Protein AF-A0A3P7MV83-F1 (afdb_monomer_lite)

Se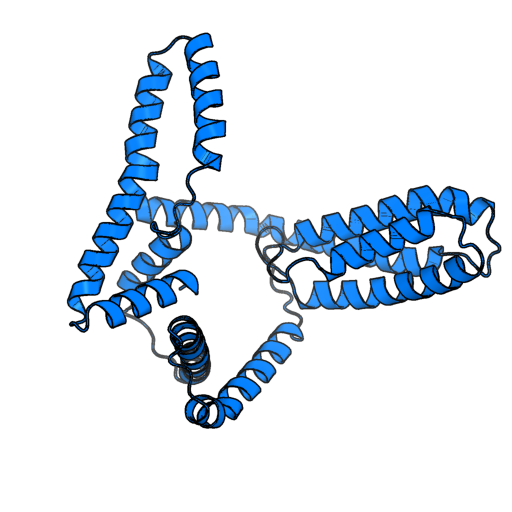quence (283 aa):
MPLRLKAAVVRHRVSLGVDPISDLEWTRRQWQKWYEKNIAKAAEKDFVYKNKTEEEKDELEIEEFFSEVYQQDREILLEDDLISLIKASFTAASTRKGDSMDTNYRIALVWIQHVLCGLRYFEQDLHAATVDSNLTLLKELISHIDADSDAVVDVYRAASLQQCRRAADILDKLAERTRVIRERWPEHVSLKLILEAINEFKTAGLSTSHMKMAALVENIIGIVYKQSEEWEKMADKANSLRNELNEVRELLVDWKKMEVRSWAELLNRTENDAQASALLVAF

Radius of gyration: 25.34 Å; chains: 1; bounding box: 60×57×69 Å

Secondary structure (DSSP, 8-state):
--HHHHHHHHHHHHHH---TTHHHHHHHHHHHHHHIIIIIHHHHHHHHHHTS-HHHHHHHHHHHHHHHTT----SSPPHHHHHHHHHHHHHTTS---SSHHHHHHHHHHHHHHHHHHHTT---HHHHHHHHHHHHHHHHHHHHHHHS---S---TTT---HHHHHHHHHHHHHHHHHHHHHHHH-TT-HHHHHHHHHHHHHHHS-TTS-HHHHHHHHHHHHHHHHHHHHHHHHHS-GGG--HHHHHHHHHHHHHHHHHHHHHHHHHHHHHHHHHHHHHHHHH-

pLDDT: mean 76.83, std 11.29, range [45.56, 93.88]

Foldseek 3Di:
DDLLLVLVLVVVCVVPVDDPVVSVVVLVVLLVVVCCVPPVVVVVVVVVCVVDDPVVNVVVVVVVVVVVVPPPPPPHDDLVSSLVVVVCVVPVPDDDDPPVVLLVVLVVLVSVQVSCVVVVNDDPVSCVVNVVSVVVNVVVVVVVLVPPPPDQDPQQQAFNNVLLVVLLVLLVVLLVLLVVVCVVPVPPCLSVVLNVLSVVLVPDDSRHGNVVSLVSLVVSLVSCVVVLVVCVVVDDPVSHSVVSSVSSVVSSVVSVVSVVSNVVCVVVVVVVVVVSVVVSVVD

Structure (mmCIF, N/CA/C/O backbone):
data_AF-A0A3P7MV83-F1
#
_entry.id   AF-A0A3P7MV83-F1
#
loop_
_atom_site.group_PDB
_atom_site.id
_atom_site.type_symbol
_atom_site.label_atom_id
_atom_site.label_alt_id
_atom_site.label_comp_id
_atom_site.label_asym_id
_atom_site.label_entity_id
_atom_site.label_seq_id
_atom_site.pdbx_PDB_ins_code
_atom_site.Cartn_x
_atom_site.Cartn_y
_atom_site.Cartn_z
_atom_site.occupancy
_atom_site.B_iso_or_equiv
_atom_site.auth_seq_id
_atom_site.auth_comp_id
_atom_site.auth_asym_id
_atom_site.auth_atom_id
_atom_site.pdbx_PDB_model_num
ATOM 1 N N . MET A 1 1 ? 9.455 -7.006 -16.126 1.00 51.72 1 MET A N 1
ATOM 2 C CA . MET A 1 1 ? 9.366 -5.872 -17.072 1.00 51.72 1 MET A CA 1
ATOM 3 C C . MET A 1 1 ? 8.083 -5.093 -16.783 1.00 51.72 1 MET A C 1
ATOM 5 O O . MET A 1 1 ? 7.019 -5.705 -16.904 1.00 51.72 1 MET A O 1
ATOM 9 N N . PRO A 1 2 ? 8.165 -3.827 -16.338 1.00 63.75 2 PRO A N 1
ATOM 10 C CA . PRO A 1 2 ? 7.021 -3.076 -15.830 1.00 63.75 2 PRO A CA 1
ATOM 11 C C . PRO A 1 2 ? 5.992 -2.732 -16.918 1.00 63.75 2 PRO A C 1
ATOM 13 O O . PRO A 1 2 ? 6.281 -2.725 -18.118 1.00 63.75 2 PRO A O 1
ATOM 16 N N . LEU A 1 3 ? 4.757 -2.479 -16.480 1.00 59.19 3 LEU A N 1
ATOM 17 C CA . LEU A 1 3 ? 3.579 -2.280 -17.336 1.00 59.19 3 LEU A CA 1
ATOM 18 C C . LEU A 1 3 ? 3.717 -1.081 -18.282 1.00 59.19 3 LEU A C 1
ATOM 20 O O . LEU A 1 3 ? 3.369 -1.168 -19.461 1.00 59.19 3 LEU A O 1
ATOM 24 N N . ARG A 1 4 ? 4.258 0.030 -17.770 1.00 64.94 4 ARG A N 1
ATOM 25 C CA . ARG A 1 4 ? 4.429 1.282 -18.522 1.00 64.94 4 ARG A CA 1
ATOM 26 C C . ARG A 1 4 ? 5.409 1.099 -19.674 1.00 64.94 4 ARG A C 1
ATOM 28 O O . ARG A 1 4 ? 5.110 1.512 -20.791 1.00 64.94 4 ARG A O 1
ATOM 35 N N . LEU A 1 5 ? 6.509 0.395 -19.420 1.00 65.62 5 LEU A N 1
ATOM 36 C CA . LEU A 1 5 ? 7.526 0.106 -20.417 1.00 65.62 5 LEU A CA 1
ATOM 37 C C . LEU A 1 5 ? 7.006 -0.728 -21.589 1.00 65.62 5 LEU A C 1
ATOM 39 O O . LEU A 1 5 ? 7.178 -0.347 -22.743 1.00 65.62 5 LEU A O 1
ATOM 43 N N . LYS A 1 6 ? 6.330 -1.851 -21.321 1.00 67.44 6 LYS A N 1
ATOM 44 C CA . LYS A 1 6 ? 5.768 -2.682 -22.400 1.00 67.44 6 LYS A CA 1
ATOM 45 C C . LYS A 1 6 ? 4.691 -1.929 -23.186 1.00 67.44 6 LYS A C 1
ATOM 47 O O . LYS A 1 6 ? 4.649 -2.051 -24.405 1.00 67.44 6 LYS A O 1
ATOM 52 N N . ALA A 1 7 ? 3.867 -1.108 -22.528 1.00 66.69 7 ALA A N 1
ATOM 53 C CA . ALA A 1 7 ? 2.903 -0.254 -23.222 1.00 66.69 7 ALA A CA 1
ATOM 54 C C . ALA A 1 7 ? 3.591 0.801 -24.109 1.00 66.69 7 ALA A C 1
ATOM 56 O O . ALA A 1 7 ? 3.133 1.041 -25.224 1.00 66.69 7 ALA A O 1
ATOM 57 N N . ALA A 1 8 ? 4.692 1.404 -23.650 1.00 71.25 8 ALA A N 1
ATOM 58 C CA . ALA A 1 8 ? 5.478 2.355 -24.435 1.00 71.25 8 ALA A CA 1
ATOM 59 C C . ALA A 1 8 ? 6.090 1.698 -25.683 1.00 71.25 8 ALA A C 1
ATOM 61 O O . ALA A 1 8 ? 5.924 2.223 -26.782 1.00 71.25 8 ALA A O 1
ATOM 62 N N . VAL A 1 9 ? 6.697 0.514 -25.535 1.00 71.06 9 VAL A N 1
ATOM 63 C CA . VAL A 1 9 ? 7.269 -0.262 -26.651 1.00 71.06 9 VAL A CA 1
ATOM 64 C C . VAL A 1 9 ? 6.189 -0.662 -27.660 1.00 71.06 9 VAL A C 1
ATOM 66 O O . VAL A 1 9 ? 6.359 -0.468 -28.859 1.00 71.06 9 VAL A O 1
ATOM 69 N N . VAL A 1 10 ? 5.042 -1.172 -27.197 1.00 69.44 10 VAL A N 1
ATOM 70 C CA . VAL A 1 10 ? 3.942 -1.572 -28.092 1.00 69.44 10 VAL A CA 1
ATOM 71 C C . VAL A 1 10 ? 3.366 -0.368 -28.836 1.00 69.44 10 VAL A C 1
ATOM 73 O O . VAL A 1 10 ? 3.192 -0.442 -30.049 1.00 69.44 10 VAL A O 1
ATOM 76 N N . ARG A 1 11 ? 3.117 0.763 -28.159 1.00 71.00 11 ARG A N 1
ATOM 77 C CA . ARG A 1 11 ? 2.646 1.994 -28.823 1.00 71.00 11 ARG A CA 1
ATOM 78 C C . ARG A 1 11 ? 3.647 2.494 -29.858 1.00 71.00 11 ARG A C 1
ATOM 80 O O . ARG A 1 11 ? 3.237 2.892 -30.943 1.00 71.00 11 ARG A O 1
ATOM 87 N N . HIS A 1 12 ? 4.938 2.439 -29.540 1.00 71.06 12 HIS A N 1
ATOM 88 C CA . HIS A 1 12 ? 5.997 2.821 -30.464 1.00 71.06 12 HIS A CA 1
ATOM 89 C C . HIS A 1 12 ? 5.998 1.936 -31.720 1.00 71.06 12 HIS A C 1
ATOM 91 O O . HIS A 1 12 ? 5.924 2.456 -32.834 1.00 71.06 12 HIS A O 1
ATOM 97 N N . ARG A 1 13 ? 5.963 0.609 -31.552 1.00 69.81 13 ARG A N 1
ATOM 98 C CA . ARG A 1 13 ? 5.893 -0.350 -32.668 1.00 69.81 13 ARG A CA 1
ATOM 99 C C . ARG A 1 13 ? 4.648 -0.161 -33.532 1.00 69.81 13 ARG A C 1
ATOM 101 O O . ARG A 1 13 ? 4.751 -0.135 -34.754 1.00 69.81 13 ARG A O 1
ATOM 108 N N . VAL A 1 14 ? 3.483 0.028 -32.909 1.00 67.69 14 VAL A N 1
ATOM 109 C CA . VAL A 1 14 ? 2.220 0.294 -33.619 1.00 67.69 14 VAL A CA 1
ATOM 110 C C . VAL A 1 14 ? 2.283 1.617 -34.393 1.00 67.69 14 VAL A C 1
ATOM 112 O O . VAL A 1 14 ? 1.757 1.691 -35.497 1.00 67.69 14 VAL A O 1
ATOM 115 N N . SER A 1 15 ? 2.953 2.644 -33.857 1.00 69.06 15 SER A N 1
ATOM 116 C CA . SER A 1 15 ? 3.087 3.947 -34.527 1.00 69.06 15 SER A CA 1
ATOM 117 C C . SER A 1 15 ? 4.025 3.944 -35.738 1.00 69.06 15 SER A C 1
ATOM 119 O O . SER A 1 15 ? 3.859 4.778 -36.624 1.00 69.06 15 SER A O 1
ATOM 121 N N . LEU A 1 16 ? 4.999 3.029 -35.782 1.00 67.75 16 LEU A N 1
ATOM 122 C CA . LEU A 1 16 ? 6.015 2.984 -36.836 1.00 67.75 16 LEU A CA 1
ATOM 123 C C . LEU A 1 16 ? 5.771 1.901 -37.888 1.00 67.75 16 LEU A C 1
ATOM 125 O O . LEU A 1 16 ? 6.273 2.046 -38.995 1.00 67.75 16 LEU A O 1
ATOM 129 N N . GLY A 1 17 ? 5.024 0.837 -37.576 1.00 60.62 17 GLY A N 1
ATOM 130 C CA . GLY A 1 17 ? 4.702 -0.225 -38.537 1.00 60.62 17 GLY A CA 1
ATOM 131 C C . GLY A 1 17 ? 5.919 -0.969 -39.116 1.00 60.62 17 GLY A C 1
ATOM 132 O O . GLY A 1 17 ? 5.834 -1.446 -40.244 1.00 60.62 17 GLY A O 1
ATOM 133 N N . VAL A 1 18 ? 7.050 -1.041 -38.394 1.00 61.53 18 VAL A N 1
ATOM 134 C CA . VAL A 1 18 ? 8.351 -1.546 -38.897 1.00 61.53 18 VAL A CA 1
ATOM 135 C C . VAL A 1 18 ? 9.043 -2.517 -37.910 1.00 61.53 18 VAL A C 1
ATOM 137 O O . VAL A 1 18 ? 8.697 -2.579 -36.731 1.00 61.53 18 VAL A O 1
ATOM 140 N N . ASP A 1 19 ? 9.984 -3.295 -38.470 1.00 56.12 19 ASP A N 1
ATOM 141 C CA . ASP A 1 19 ? 10.818 -4.405 -37.972 1.00 56.12 19 ASP A CA 1
ATOM 142 C C . ASP A 1 19 ? 11.446 -4.309 -36.557 1.00 56.12 19 ASP A C 1
ATOM 144 O O . ASP A 1 19 ? 11.761 -3.224 -36.079 1.00 56.12 19 ASP A O 1
ATOM 148 N N . PRO A 1 20 ? 11.806 -5.456 -35.929 1.00 55.41 20 PRO A N 1
ATOM 149 C CA . PRO A 1 20 ? 12.371 -5.548 -34.568 1.00 55.41 20 PRO A CA 1
ATOM 150 C C . PRO A 1 20 ? 13.659 -4.746 -34.290 1.00 55.41 20 PRO A C 1
ATOM 152 O O . PRO A 1 20 ? 14.026 -4.551 -33.132 1.00 55.41 20 PRO A O 1
ATOM 155 N N . ILE A 1 21 ? 14.385 -4.313 -35.327 1.00 51.03 21 ILE A N 1
ATOM 156 C CA . ILE A 1 21 ? 15.660 -3.584 -35.202 1.00 51.03 21 ILE A CA 1
ATOM 157 C C . ILE A 1 21 ? 15.427 -2.134 -34.731 1.00 51.03 21 ILE A C 1
ATOM 159 O O . ILE A 1 21 ? 16.281 -1.572 -34.042 1.00 51.03 21 ILE A O 1
ATOM 163 N N . SER A 1 22 ? 14.250 -1.546 -34.997 1.00 55.66 22 SER A N 1
ATOM 164 C CA . SER A 1 22 ? 13.911 -0.180 -34.563 1.00 55.66 22 SER A CA 1
ATOM 165 C C . SER A 1 22 ? 13.823 -0.021 -33.040 1.00 55.66 22 SER A C 1
ATOM 167 O O . SER A 1 22 ? 13.988 1.082 -32.518 1.00 55.66 22 SER A O 1
ATOM 169 N N . ASP A 1 23 ? 13.610 -1.114 -32.302 1.00 63.56 23 ASP A N 1
ATOM 170 C CA . ASP A 1 23 ? 13.439 -1.066 -30.848 1.00 63.56 23 ASP A CA 1
ATOM 171 C C . ASP A 1 23 ? 14.749 -0.812 -30.092 1.00 63.56 23 ASP A C 1
ATOM 173 O O . ASP A 1 23 ? 14.732 -0.211 -29.016 1.00 63.56 23 ASP A O 1
ATOM 177 N N . LEU A 1 24 ? 15.890 -1.242 -30.644 1.00 66.44 24 LEU A N 1
ATOM 178 C CA . LEU A 1 24 ? 17.205 -1.025 -30.031 1.00 66.44 24 LEU A CA 1
ATOM 179 C C . LEU A 1 24 ? 17.645 0.433 -30.163 1.00 66.44 24 LEU A C 1
ATOM 181 O O . LEU A 1 24 ? 18.131 1.016 -29.195 1.00 66.44 24 LEU A O 1
ATOM 185 N N . GLU A 1 25 ? 17.427 1.049 -31.327 1.00 70.62 25 GLU A N 1
ATOM 186 C CA . GLU A 1 25 ? 17.706 2.474 -31.520 1.00 70.62 25 GLU A CA 1
ATOM 187 C C . GLU A 1 25 ? 16.797 3.350 -30.659 1.00 70.62 25 GLU A C 1
ATOM 189 O O . GLU A 1 25 ? 17.263 4.316 -30.051 1.00 70.62 25 GLU A O 1
ATOM 194 N N . TRP A 1 26 ? 15.511 3.005 -30.556 1.00 77.75 26 TRP A N 1
ATOM 195 C CA . TRP A 1 26 ? 14.593 3.706 -29.665 1.00 77.75 26 TRP A CA 1
ATOM 196 C C . TRP A 1 26 ? 15.015 3.572 -28.201 1.00 77.75 26 TRP A C 1
ATOM 198 O O . TRP A 1 26 ? 15.110 4.580 -27.502 1.00 77.75 26 TRP A O 1
ATOM 208 N N . THR A 1 27 ? 15.349 2.357 -27.756 1.00 73.69 27 THR A N 1
ATOM 209 C CA . THR A 1 27 ? 15.850 2.102 -26.398 1.00 73.69 27 THR A CA 1
ATOM 210 C C . THR A 1 27 ? 17.115 2.911 -26.117 1.00 73.69 27 THR A C 1
ATOM 212 O O . THR A 1 27 ? 17.204 3.563 -25.079 1.00 73.69 27 THR A O 1
ATOM 215 N N . ARG A 1 28 ? 18.061 2.949 -27.066 1.00 75.88 28 ARG A N 1
ATOM 216 C CA . ARG A 1 28 ? 19.280 3.761 -26.967 1.00 75.88 28 ARG A CA 1
ATOM 217 C C . ARG A 1 28 ? 18.961 5.248 -26.821 1.00 75.88 28 ARG A C 1
ATOM 219 O O . ARG A 1 28 ? 19.554 5.908 -25.978 1.00 75.88 28 ARG A O 1
ATOM 226 N N . ARG A 1 29 ? 18.014 5.780 -27.602 1.00 80.19 29 ARG A N 1
ATOM 227 C CA . ARG A 1 29 ? 17.586 7.188 -27.496 1.00 80.19 29 ARG A CA 1
ATOM 228 C C . ARG A 1 29 ? 16.917 7.488 -26.154 1.00 80.19 29 ARG A C 1
ATOM 230 O O . ARG A 1 29 ? 17.147 8.556 -25.598 1.00 80.19 29 ARG A O 1
ATOM 237 N N . GLN A 1 30 ? 16.100 6.571 -25.634 1.00 80.81 30 GLN A N 1
ATOM 238 C CA . GLN A 1 30 ? 15.472 6.716 -24.316 1.00 80.81 30 GLN A CA 1
ATOM 239 C C . GLN A 1 30 ? 16.510 6.712 -23.191 1.00 80.81 30 GLN A C 1
ATOM 241 O O . GLN A 1 30 ? 16.465 7.577 -22.320 1.00 80.81 30 GLN A O 1
ATOM 246 N N . TRP A 1 31 ? 17.479 5.796 -23.251 1.00 81.62 31 TRP A N 1
ATOM 247 C CA . TRP A 1 31 ? 18.601 5.770 -22.318 1.00 81.62 31 TRP A CA 1
ATOM 248 C C . TRP A 1 31 ? 19.452 7.041 -22.419 1.00 81.62 31 TRP A C 1
ATOM 250 O O . TRP A 1 31 ? 19.746 7.645 -21.397 1.00 81.62 31 TRP A O 1
ATOM 260 N N . GLN A 1 32 ? 19.768 7.516 -23.629 1.00 82.12 32 GLN A N 1
ATOM 261 C CA . GLN A 1 32 ? 20.562 8.734 -23.819 1.00 82.12 32 GLN A CA 1
ATOM 262 C C . GLN A 1 32 ? 19.876 9.961 -23.199 1.00 82.12 32 GLN A C 1
ATOM 264 O O . GLN A 1 32 ? 20.509 10.704 -22.452 1.00 82.12 32 GLN A O 1
ATOM 269 N N . LYS A 1 33 ? 18.566 10.136 -23.431 1.00 83.62 33 LYS A N 1
ATOM 270 C CA . LYS A 1 33 ? 17.776 11.201 -22.788 1.00 83.62 33 LYS A CA 1
ATOM 271 C C . LYS A 1 33 ? 17.817 11.102 -21.259 1.00 83.62 33 LYS A C 1
ATOM 273 O O . LYS A 1 33 ? 17.919 12.121 -20.578 1.00 83.62 33 LYS A O 1
ATOM 278 N N . TRP A 1 34 ? 17.727 9.886 -20.717 1.00 84.75 34 TRP A N 1
ATOM 279 C CA . TRP A 1 34 ? 17.824 9.651 -19.276 1.00 84.75 34 TRP A CA 1
ATOM 280 C C . TRP A 1 34 ? 19.230 9.958 -18.734 1.00 84.75 34 TRP A C 1
ATOM 282 O O . TRP A 1 34 ? 19.338 10.637 -17.716 1.00 84.75 34 TRP A O 1
ATOM 292 N N . TYR A 1 35 ? 20.296 9.532 -19.418 1.00 81.50 35 TYR A N 1
ATOM 293 C CA . TYR A 1 35 ? 21.689 9.761 -19.021 1.00 81.50 35 TYR A CA 1
ATOM 294 C C . TYR A 1 35 ? 22.029 11.255 -19.009 1.00 81.50 35 TYR A C 1
ATOM 296 O O . TYR A 1 35 ? 22.583 11.772 -18.038 1.00 81.50 35 TYR A O 1
ATOM 304 N N . GLU A 1 36 ? 21.645 11.981 -20.061 1.00 81.81 36 GLU A N 1
ATOM 305 C CA . GLU A 1 36 ? 21.836 13.430 -20.138 1.00 81.81 36 GLU A CA 1
ATOM 306 C C . GLU A 1 36 ? 21.121 14.143 -18.981 1.00 81.81 36 GLU A C 1
ATOM 308 O O . GLU A 1 36 ? 21.691 15.032 -18.349 1.00 81.81 36 GLU A O 1
ATOM 313 N N . LYS A 1 37 ? 19.892 13.719 -18.654 1.00 79.19 37 LYS A N 1
ATOM 314 C CA . LYS A 1 37 ? 19.105 14.305 -17.564 1.00 79.19 37 LYS A CA 1
ATOM 315 C C . LYS A 1 37 ? 19.676 14.007 -16.175 1.00 79.19 37 LYS A C 1
ATOM 317 O O . LYS A 1 37 ? 19.734 14.922 -15.362 1.00 79.19 37 LYS A O 1
ATOM 322 N N . ASN A 1 38 ? 20.048 12.760 -15.897 1.00 75.44 38 ASN A N 1
ATOM 323 C CA . ASN A 1 38 ? 20.368 12.317 -14.536 1.00 75.44 38 ASN A CA 1
ATOM 324 C C . ASN A 1 38 ? 21.863 12.350 -14.213 1.00 75.44 38 ASN A C 1
ATOM 326 O O . ASN A 1 38 ? 22.219 12.494 -13.052 1.00 75.44 38 ASN A O 1
ATOM 330 N N . ILE A 1 39 ? 22.740 12.224 -15.213 1.00 76.81 39 ILE A N 1
ATOM 331 C CA . ILE A 1 39 ? 24.190 12.101 -14.998 1.00 76.81 39 ILE A CA 1
ATOM 332 C C . ILE A 1 39 ? 24.919 13.319 -15.558 1.00 76.81 39 ILE A C 1
ATOM 334 O O . ILE A 1 39 ? 25.663 13.966 -14.826 1.00 76.81 39 ILE A O 1
ATOM 338 N N . ALA A 1 40 ? 24.684 13.687 -16.823 1.00 72.25 40 ALA A N 1
ATOM 339 C CA . ALA A 1 40 ? 25.400 14.814 -17.430 1.00 72.25 40 ALA A CA 1
ATOM 340 C C . ALA A 1 40 ? 25.031 16.149 -16.764 1.00 72.25 40 ALA A C 1
ATOM 342 O O . ALA A 1 40 ? 25.918 16.892 -16.347 1.00 72.25 40 ALA A O 1
ATOM 343 N N . LYS A 1 41 ? 23.730 16.412 -16.575 1.00 70.19 41 LYS A N 1
ATOM 344 C CA . LYS A 1 41 ? 23.269 17.601 -15.843 1.00 70.19 41 LYS A CA 1
ATOM 345 C C . LYS A 1 41 ? 23.667 17.574 -14.367 1.00 70.19 41 LYS A C 1
ATOM 347 O O . LYS A 1 41 ? 23.948 18.632 -13.826 1.00 70.19 41 LYS A O 1
ATOM 352 N N . ALA A 1 42 ? 23.721 16.410 -13.716 1.00 67.62 42 ALA A N 1
ATOM 353 C CA . ALA A 1 42 ? 24.175 16.315 -12.324 1.00 67.62 42 ALA A CA 1
ATOM 354 C C . ALA A 1 42 ? 25.673 16.631 -12.186 1.00 67.62 42 ALA A C 1
ATOM 356 O O . ALA A 1 42 ? 26.058 17.384 -11.302 1.00 67.62 42 ALA A O 1
ATOM 357 N N . ALA A 1 43 ? 26.516 16.147 -13.102 1.00 71.69 43 ALA A N 1
ATOM 358 C CA . ALA A 1 43 ? 27.942 16.471 -13.116 1.00 71.69 43 ALA A CA 1
ATOM 359 C C . ALA A 1 43 ? 28.209 17.957 -13.425 1.00 71.69 43 ALA A C 1
ATOM 361 O O . ALA A 1 43 ? 29.106 18.564 -12.839 1.00 71.69 43 ALA A O 1
ATOM 362 N N . GLU A 1 44 ? 27.422 18.554 -14.326 1.00 68.00 44 GLU A N 1
ATOM 363 C CA . GLU A 1 44 ? 27.471 19.990 -14.618 1.00 68.00 44 GLU A CA 1
ATOM 364 C C . GLU A 1 44 ? 27.016 20.819 -13.406 1.00 68.00 44 GLU A C 1
ATOM 366 O O . GLU A 1 44 ? 27.695 21.776 -13.032 1.00 68.00 44 GLU A O 1
ATOM 371 N N . LYS A 1 45 ? 25.940 20.402 -12.725 1.00 65.88 45 LYS A N 1
ATOM 372 C CA . LYS A 1 45 ? 25.479 20.997 -11.461 1.00 65.88 45 LYS A CA 1
ATOM 373 C C . LYS A 1 45 ? 26.534 20.898 -10.365 1.00 65.88 45 LYS A C 1
ATOM 375 O O . LYS A 1 45 ? 26.873 21.921 -9.788 1.00 65.88 45 LYS A O 1
ATOM 380 N N . ASP A 1 46 ? 27.114 19.724 -10.128 1.00 66.50 46 ASP A N 1
ATOM 381 C CA . ASP A 1 46 ? 28.177 19.520 -9.135 1.00 66.50 46 ASP A CA 1
ATOM 382 C C . ASP A 1 46 ? 29.394 20.412 -9.408 1.00 66.50 46 ASP A C 1
ATOM 384 O O . ASP A 1 46 ? 30.029 20.923 -8.482 1.00 66.50 46 ASP A O 1
ATOM 388 N N . PHE A 1 47 ? 29.739 20.606 -10.683 1.00 69.62 47 PHE A N 1
ATOM 389 C CA . PHE A 1 47 ? 30.817 21.501 -11.089 1.00 69.62 47 PHE A CA 1
ATOM 390 C C . PHE A 1 47 ? 30.471 22.975 -10.836 1.00 69.62 47 PHE A C 1
ATOM 392 O O . PHE A 1 47 ? 31.304 23.720 -10.320 1.00 69.62 47 PHE A O 1
ATOM 399 N N . VAL A 1 48 ? 29.249 23.403 -11.161 1.00 68.00 48 VAL A N 1
ATOM 400 C CA . VAL A 1 48 ? 28.768 24.773 -10.920 1.00 68.00 48 VAL A CA 1
ATOM 401 C C . VAL A 1 48 ? 28.646 25.058 -9.419 1.00 68.00 48 VAL A C 1
ATOM 403 O O . VAL A 1 48 ? 29.121 26.092 -8.957 1.00 68.00 48 VAL A O 1
ATOM 406 N N . TYR A 1 49 ? 28.104 24.119 -8.644 1.00 69.00 49 TYR A N 1
ATOM 407 C CA . TYR A 1 49 ? 27.914 24.225 -7.197 1.00 69.00 49 TYR A CA 1
ATOM 408 C C . TYR A 1 49 ? 29.249 24.342 -6.450 1.00 69.00 49 TYR A C 1
ATOM 410 O O . TYR A 1 49 ? 29.387 25.141 -5.527 1.00 69.00 49 TYR A O 1
ATOM 418 N N . LYS A 1 50 ? 30.284 23.609 -6.885 1.00 72.00 50 LYS A N 1
ATOM 419 C CA . LYS A 1 50 ? 31.640 23.703 -6.311 1.00 72.00 50 LYS A CA 1
ATOM 420 C C . LYS A 1 50 ? 32.320 25.059 -6.527 1.00 72.00 50 LYS A C 1
ATOM 422 O O . LYS A 1 50 ? 33.240 25.377 -5.780 1.00 72.00 50 LYS A O 1
ATOM 427 N N . ASN A 1 51 ? 31.890 25.837 -7.521 1.00 73.62 51 ASN A N 1
ATOM 428 C CA . ASN A 1 51 ? 32.531 27.094 -7.919 1.00 73.62 51 ASN A CA 1
ATOM 429 C C . ASN A 1 51 ? 31.793 28.360 -7.436 1.00 73.62 51 ASN A C 1
ATOM 431 O O . ASN A 1 51 ? 32.276 29.460 -7.699 1.00 73.62 51 ASN A O 1
ATOM 435 N N . LYS A 1 52 ? 30.650 28.223 -6.750 1.00 78.81 52 LYS A N 1
ATOM 436 C CA . LYS A 1 52 ? 29.789 29.332 -6.298 1.00 78.81 52 LYS A CA 1
ATOM 437 C C . LYS A 1 52 ? 29.864 29.597 -4.788 1.00 78.81 52 LYS A C 1
ATOM 439 O O . LYS A 1 52 ? 30.314 28.742 -4.020 1.00 78.81 52 LYS A O 1
ATOM 444 N N . THR A 1 53 ? 29.432 30.786 -4.363 1.00 78.31 53 THR A N 1
ATOM 445 C CA . THR A 1 53 ? 29.309 31.180 -2.943 1.00 78.31 53 THR A CA 1
ATOM 446 C C . THR A 1 53 ? 28.050 30.583 -2.295 1.00 78.31 53 THR A C 1
ATOM 448 O O . THR A 1 53 ? 27.155 30.133 -3.000 1.00 78.31 53 THR A O 1
ATOM 451 N N . GLU A 1 54 ? 27.963 30.551 -0.958 1.00 71.44 54 GLU A N 1
ATOM 452 C CA . GLU A 1 54 ? 26.811 29.949 -0.246 1.00 71.44 54 GLU A CA 1
ATOM 453 C C . GLU A 1 54 ? 25.467 30.623 -0.560 1.00 71.44 54 GLU A C 1
ATOM 455 O O . GLU A 1 54 ? 24.481 29.936 -0.787 1.00 71.44 54 GLU A O 1
ATOM 460 N N . GLU A 1 55 ? 25.430 31.949 -0.697 1.00 72.50 55 GLU A N 1
ATOM 461 C CA . GLU A 1 55 ? 24.196 32.668 -1.058 1.00 72.50 55 GLU A CA 1
ATOM 462 C C . GLU A 1 55 ? 23.712 32.307 -2.477 1.00 72.50 55 GLU A C 1
ATOM 464 O O . GLU A 1 55 ? 22.520 32.137 -2.716 1.00 72.50 55 GLU A O 1
ATOM 469 N N . GLU A 1 56 ? 24.640 32.108 -3.418 1.00 74.12 56 GLU A N 1
ATOM 470 C CA . GLU A 1 56 ? 24.320 31.696 -4.791 1.00 74.12 56 GLU A CA 1
ATOM 471 C C . GLU A 1 56 ? 23.925 30.215 -4.894 1.00 74.12 56 GLU A C 1
ATOM 473 O O . GLU A 1 56 ? 23.323 29.809 -5.891 1.00 74.12 56 GLU A O 1
ATOM 478 N N . LYS A 1 57 ? 24.302 29.394 -3.908 1.00 74.50 57 LYS A N 1
ATOM 479 C CA . LYS A 1 57 ? 23.873 27.997 -3.801 1.00 74.50 57 LYS A CA 1
ATOM 480 C C . LYS A 1 57 ? 22.432 27.918 -3.310 1.00 74.50 57 LYS A C 1
ATOM 482 O O . LYS A 1 57 ? 21.633 27.250 -3.958 1.00 74.50 57 LYS A O 1
ATOM 487 N N . ASP A 1 58 ? 22.091 28.669 -2.263 1.00 72.62 58 ASP A N 1
ATOM 488 C CA . ASP A 1 58 ? 20.729 28.738 -1.720 1.00 72.62 58 ASP A CA 1
ATOM 489 C C . ASP A 1 58 ? 19.719 29.225 -2.779 1.00 72.62 58 ASP A C 1
ATOM 491 O O . ASP A 1 58 ? 18.626 28.674 -2.912 1.00 72.62 58 ASP A O 1
ATOM 495 N N . GLU A 1 59 ? 20.083 30.222 -3.595 1.00 77.12 59 GLU A N 1
ATOM 496 C CA . GLU A 1 59 ? 19.232 30.695 -4.698 1.00 77.12 59 GLU A CA 1
ATOM 497 C C . GLU A 1 59 ? 19.018 29.630 -5.787 1.00 77.12 59 GLU A C 1
ATOM 499 O O . GLU A 1 59 ? 17.899 29.463 -6.280 1.00 77.12 59 GLU A O 1
ATOM 504 N N . LEU A 1 60 ? 20.068 28.875 -6.135 1.00 69.44 60 LEU A N 1
ATOM 505 C CA . LEU A 1 60 ? 19.976 27.777 -7.101 1.00 69.44 60 LEU A CA 1
ATOM 506 C C . LEU A 1 60 ? 19.096 26.630 -6.589 1.00 69.44 60 LEU A C 1
ATOM 508 O O . LEU A 1 60 ? 18.310 26.082 -7.363 1.00 69.44 60 LEU A O 1
ATOM 512 N N . GLU A 1 61 ? 19.198 26.284 -5.304 1.00 70.31 61 GLU A N 1
ATOM 513 C CA . GLU A 1 61 ? 18.359 25.254 -4.680 1.00 70.31 61 GLU A CA 1
ATOM 514 C C . GLU A 1 61 ? 16.874 25.646 -4.701 1.00 70.31 61 GLU A C 1
ATOM 516 O O . GLU A 1 61 ? 16.004 24.820 -4.993 1.00 70.31 61 GLU A O 1
ATOM 521 N N . ILE A 1 62 ? 16.571 26.925 -4.454 1.00 72.38 62 ILE A N 1
ATOM 522 C CA . ILE A 1 62 ? 15.204 27.452 -4.501 1.00 72.38 62 ILE A CA 1
ATOM 523 C C . ILE A 1 62 ? 14.654 27.417 -5.937 1.00 72.38 62 ILE A C 1
ATOM 525 O O . ILE A 1 62 ? 13.535 26.945 -6.150 1.00 72.38 62 ILE A O 1
ATOM 529 N N . GLU A 1 63 ? 15.413 27.875 -6.938 1.00 71.00 63 GLU A N 1
ATOM 530 C CA . GLU A 1 63 ? 14.987 27.822 -8.348 1.00 71.00 63 GLU A CA 1
ATOM 531 C C . GLU A 1 63 ? 14.765 26.387 -8.851 1.00 71.00 63 GLU A C 1
ATOM 533 O O . GLU A 1 63 ? 13.828 26.125 -9.617 1.00 71.00 63 GLU A O 1
ATOM 538 N N . GLU A 1 64 ? 15.596 25.443 -8.409 1.00 65.94 64 GLU A N 1
ATOM 539 C CA . GLU A 1 64 ? 15.472 24.027 -8.744 1.00 65.94 64 GLU A CA 1
ATOM 540 C C . GLU A 1 64 ? 14.210 23.411 -8.136 1.00 65.94 64 GLU A C 1
ATOM 542 O O . GLU A 1 64 ? 13.422 22.791 -8.859 1.00 65.94 64 GLU A O 1
ATOM 547 N N . PHE A 1 65 ? 13.957 23.672 -6.851 1.00 67.75 65 PHE A N 1
ATOM 548 C CA . PHE A 1 65 ? 12.759 23.213 -6.153 1.00 67.75 65 PHE A CA 1
ATOM 549 C C . PHE A 1 65 ? 11.470 23.630 -6.879 1.00 67.75 65 PHE A C 1
ATOM 551 O O . PHE A 1 65 ? 10.529 22.843 -6.994 1.00 67.75 65 PHE A O 1
ATOM 558 N N . PHE A 1 66 ? 11.422 24.848 -7.432 1.00 60.09 66 PHE A N 1
ATOM 559 C CA . PHE A 1 66 ? 10.271 25.300 -8.217 1.00 60.09 66 PHE A CA 1
ATOM 560 C C . PHE A 1 66 ? 10.254 24.749 -9.648 1.00 60.09 66 PHE A C 1
ATOM 562 O O . PHE A 1 66 ? 9.172 24.519 -10.184 1.00 60.09 66 PHE A O 1
ATOM 569 N N . SER A 1 67 ? 11.408 24.488 -10.264 1.00 61.19 67 SER A N 1
ATOM 570 C CA . SER A 1 67 ? 11.502 23.968 -11.637 1.00 61.19 67 SER A CA 1
ATOM 571 C C . SER A 1 67 ? 11.096 22.494 -11.759 1.00 61.19 67 SER A C 1
ATOM 573 O O . SER A 1 67 ? 10.466 22.108 -12.749 1.00 61.19 67 SER A O 1
ATOM 575 N N . GLU A 1 68 ? 11.393 21.668 -10.751 1.00 54.31 68 GLU A N 1
ATOM 576 C CA . GLU A 1 68 ? 11.006 20.248 -10.720 1.00 54.31 68 GLU A CA 1
ATOM 577 C C . GLU A 1 68 ? 9.484 20.044 -10.676 1.00 54.31 68 GLU A C 1
ATOM 579 O O . GLU A 1 68 ? 8.963 19.089 -11.256 1.00 54.31 68 GLU A O 1
ATOM 584 N N . VAL A 1 69 ? 8.745 20.981 -10.073 1.00 47.75 69 VAL A N 1
ATOM 585 C CA . VAL A 1 69 ? 7.275 20.939 -9.973 1.00 47.75 69 VAL A CA 1
ATOM 586 C C . VAL A 1 69 ? 6.590 21.112 -11.340 1.00 47.75 69 VAL A C 1
ATOM 588 O O . VAL A 1 69 ? 5.469 20.632 -11.531 1.00 47.75 69 VAL A O 1
ATOM 591 N N . TYR A 1 70 ? 7.258 21.736 -12.320 1.00 45.56 70 TYR A N 1
ATOM 592 C CA . TYR A 1 70 ? 6.686 22.021 -13.644 1.00 45.56 70 TYR A CA 1
ATOM 593 C C . TYR A 1 70 ? 7.100 21.039 -14.753 1.00 45.56 70 TYR A C 1
ATOM 595 O O . TYR A 1 70 ? 6.479 21.039 -15.819 1.00 45.56 70 TYR A O 1
ATOM 603 N N . GLN A 1 71 ? 8.085 20.161 -14.537 1.00 50.06 71 GLN A N 1
ATOM 604 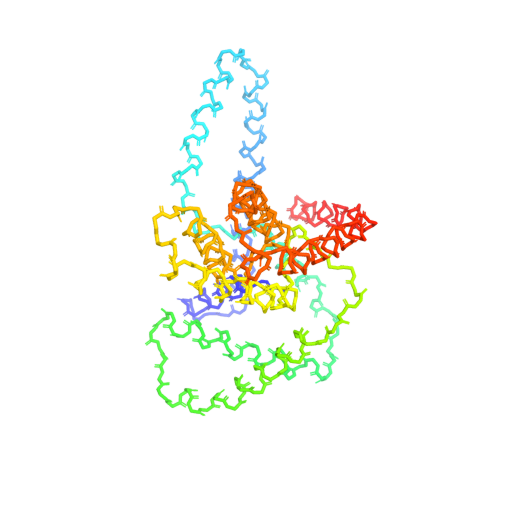C CA . GLN A 1 71 ? 8.470 19.146 -15.528 1.00 50.06 71 GLN A CA 1
ATOM 605 C C . GLN A 1 71 ? 7.599 17.887 -15.412 1.00 50.06 71 GLN A C 1
ATOM 607 O O . GLN A 1 71 ? 7.997 16.855 -14.874 1.00 50.06 71 GLN A O 1
ATOM 612 N N . GLN A 1 72 ? 6.394 17.935 -15.989 1.00 47.56 72 GLN A N 1
ATOM 613 C CA . GLN A 1 72 ? 5.626 16.729 -16.326 1.00 47.56 72 GLN A CA 1
ATOM 614 C C . GLN A 1 72 ? 6.274 15.981 -17.510 1.00 47.56 72 GLN A C 1
ATOM 616 O O . GLN A 1 72 ? 5.706 15.882 -18.597 1.00 47.56 72 GLN A O 1
ATOM 621 N N . ASP A 1 73 ? 7.457 15.404 -17.306 1.00 48.12 73 ASP A N 1
ATOM 622 C CA . ASP A 1 73 ? 8.159 14.632 -18.336 1.00 48.12 73 ASP A CA 1
ATOM 623 C C . ASP A 1 73 ? 7.567 13.222 -18.457 1.00 48.12 73 ASP A C 1
ATOM 625 O O . ASP A 1 73 ? 8.092 12.238 -17.942 1.00 48.12 73 ASP A O 1
ATOM 629 N N . ARG A 1 74 ? 6.444 13.102 -19.173 1.00 50.94 74 ARG A N 1
ATOM 630 C CA . ARG A 1 74 ? 5.875 11.797 -19.562 1.00 50.94 74 ARG A CA 1
ATOM 631 C C . ARG A 1 74 ? 6.685 11.070 -20.644 1.00 50.94 74 ARG A C 1
ATOM 633 O O . ARG A 1 74 ? 6.333 9.938 -20.972 1.00 50.94 74 ARG A O 1
ATOM 640 N N . GLU A 1 75 ? 7.708 11.702 -21.223 1.00 60.31 75 GLU A N 1
ATOM 641 C CA . GLU A 1 75 ? 8.435 11.156 -22.376 1.00 60.31 75 GLU A CA 1
ATOM 642 C C . GLU A 1 75 ? 9.646 10.286 -22.034 1.00 60.31 75 GLU A C 1
ATOM 644 O O . GLU A 1 75 ? 9.990 9.429 -22.846 1.00 60.31 75 GLU A O 1
ATOM 649 N N . ILE A 1 76 ? 10.293 10.488 -20.882 1.00 71.25 76 ILE A N 1
ATOM 650 C CA . ILE A 1 76 ? 11.472 9.704 -20.485 1.00 71.25 76 ILE A CA 1
ATOM 651 C C . ILE A 1 76 ? 10.996 8.507 -19.661 1.00 71.25 76 ILE A C 1
ATOM 653 O O . ILE A 1 76 ? 10.208 8.654 -18.724 1.00 71.25 76 ILE A O 1
ATOM 657 N N . LEU A 1 77 ? 11.456 7.311 -20.024 1.00 73.00 77 LEU A N 1
ATOM 658 C CA . LEU A 1 77 ? 11.193 6.105 -19.242 1.00 73.00 77 LEU A CA 1
ATOM 659 C C . LEU A 1 77 ? 11.779 6.224 -17.830 1.00 73.00 77 LEU A C 1
ATOM 661 O O . LEU A 1 77 ? 12.846 6.804 -17.631 1.00 73.00 77 LEU A O 1
ATOM 665 N N . LEU A 1 78 ? 11.079 5.644 -16.853 1.00 75.62 78 LEU A N 1
ATOM 666 C CA . LEU A 1 78 ? 11.571 5.571 -15.480 1.00 75.62 78 LEU A CA 1
ATOM 667 C C . LEU A 1 78 ? 12.833 4.700 -15.403 1.00 75.62 78 LEU A C 1
ATOM 669 O O . LEU A 1 78 ? 13.042 3.810 -16.228 1.00 75.62 78 LEU A O 1
ATOM 673 N N . GLU A 1 79 ? 13.651 4.928 -14.379 1.00 76.25 79 GLU A N 1
ATOM 674 C CA . GLU A 1 79 ? 14.884 4.168 -14.147 1.00 76.25 79 GLU A CA 1
ATOM 675 C C . GLU A 1 79 ? 14.619 2.651 -14.084 1.00 76.25 79 GLU A C 1
ATOM 677 O O . GLU A 1 79 ? 15.244 1.875 -14.808 1.00 76.25 79 GLU A O 1
ATOM 682 N N . ASP A 1 80 ? 13.587 2.239 -13.340 1.00 74.94 80 ASP A N 1
ATOM 683 C CA . ASP A 1 80 ? 13.140 0.842 -13.233 1.00 74.94 80 ASP A CA 1
ATOM 684 C C . ASP A 1 80 ? 12.759 0.216 -14.586 1.00 74.94 80 ASP A C 1
ATOM 686 O O . ASP A 1 80 ? 12.976 -0.980 -14.837 1.00 74.94 80 ASP A O 1
ATOM 690 N N . ASP A 1 81 ? 12.172 1.026 -15.473 1.00 77.00 81 ASP A N 1
ATOM 691 C CA . ASP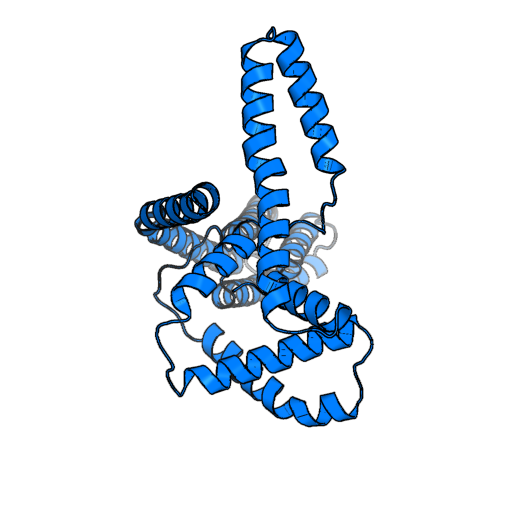 A 1 81 ? 11.781 0.620 -16.819 1.00 77.00 81 ASP A CA 1
ATOM 692 C C . ASP A 1 81 ? 13.036 0.398 -17.685 1.00 77.00 81 ASP A C 1
ATOM 694 O O . ASP A 1 81 ? 13.169 -0.634 -18.348 1.00 77.00 81 ASP A O 1
ATOM 698 N N . LEU A 1 82 ? 14.007 1.311 -17.632 1.00 75.69 82 LEU A N 1
ATOM 699 C CA . LEU A 1 82 ? 15.267 1.191 -18.372 1.00 75.69 82 LEU A CA 1
ATOM 700 C C . LEU A 1 82 ? 16.108 -0.002 -17.893 1.00 75.69 82 LEU A C 1
ATOM 702 O O . LEU A 1 82 ? 16.549 -0.807 -18.717 1.00 75.69 82 LEU A O 1
ATOM 706 N N . ILE A 1 83 ? 16.242 -0.190 -16.575 1.00 76.62 83 ILE A N 1
ATOM 707 C CA . ILE A 1 83 ? 16.904 -1.360 -15.969 1.00 76.62 83 ILE A CA 1
ATOM 708 C C . ILE A 1 83 ? 16.265 -2.650 -16.478 1.00 76.62 83 ILE A C 1
ATOM 710 O O . ILE A 1 83 ? 16.951 -3.615 -16.819 1.00 76.62 83 ILE A O 1
ATOM 714 N N . SER A 1 84 ? 14.935 -2.681 -16.542 1.00 75.56 84 SER A N 1
ATOM 715 C CA . SER A 1 84 ? 14.201 -3.852 -17.010 1.00 75.56 84 SER A CA 1
ATOM 716 C C . SER A 1 84 ? 14.442 -4.157 -18.488 1.00 75.56 84 SER A C 1
ATOM 718 O O . SER A 1 84 ? 14.465 -5.330 -18.858 1.00 75.56 84 SER A O 1
ATOM 720 N N . LEU A 1 85 ? 14.626 -3.132 -19.323 1.00 72.44 85 LEU A N 1
ATOM 721 C CA . LEU A 1 85 ? 14.985 -3.272 -20.738 1.00 72.44 85 LEU A CA 1
ATOM 722 C C . LEU A 1 85 ? 16.389 -3.866 -20.903 1.00 72.44 85 LEU A C 1
ATOM 724 O O . LEU A 1 85 ? 16.570 -4.817 -21.663 1.00 72.44 85 LEU A O 1
ATOM 728 N N . ILE A 1 86 ? 17.355 -3.361 -20.135 1.00 73.19 86 ILE A N 1
ATOM 729 C CA . ILE A 1 86 ? 18.741 -3.841 -20.135 1.00 73.19 86 ILE A CA 1
ATOM 730 C C . ILE A 1 86 ? 18.818 -5.283 -19.614 1.00 73.19 86 ILE A C 1
ATOM 732 O O . ILE A 1 86 ? 19.397 -6.157 -20.249 1.00 73.19 86 ILE A O 1
ATOM 736 N N . LYS A 1 87 ? 18.160 -5.600 -18.494 1.00 74.19 87 LYS A N 1
ATOM 737 C CA . LYS A 1 87 ? 18.114 -6.981 -17.981 1.00 74.19 87 LYS A CA 1
ATOM 738 C C . LYS A 1 87 ? 17.461 -7.939 -18.983 1.00 74.19 87 LYS A C 1
ATOM 740 O O . LYS A 1 87 ? 17.899 -9.083 -19.106 1.00 74.19 87 LYS A O 1
ATOM 745 N N . ALA A 1 88 ? 16.440 -7.494 -19.718 1.00 68.88 88 ALA A N 1
ATOM 746 C CA . ALA A 1 88 ? 15.782 -8.301 -20.746 1.00 68.88 88 ALA A CA 1
ATOM 747 C C . ALA A 1 88 ? 16.691 -8.589 -21.955 1.00 68.88 88 ALA A C 1
ATOM 749 O O . ALA A 1 88 ? 16.647 -9.699 -22.485 1.00 68.88 88 ALA A O 1
ATOM 750 N N . SER A 1 89 ? 17.543 -7.641 -22.368 1.00 64.38 89 SER A N 1
ATOM 751 C CA . SER A 1 89 ? 18.499 -7.874 -23.459 1.00 64.38 89 SER A CA 1
ATOM 752 C C . SER A 1 89 ? 19.577 -8.892 -23.071 1.00 64.38 89 SER A C 1
ATOM 754 O O . SER A 1 89 ? 19.958 -9.718 -23.898 1.00 64.38 89 SER A O 1
ATOM 756 N N . PHE A 1 90 ? 19.994 -8.914 -21.800 1.00 63.44 90 PHE A N 1
ATOM 757 C CA . PHE A 1 90 ? 20.946 -9.903 -21.280 1.00 63.44 90 PHE A CA 1
ATOM 758 C C . PHE A 1 90 ? 20.332 -11.291 -21.021 1.00 63.44 90 PHE A C 1
ATOM 760 O O . PHE A 1 90 ? 21.013 -12.305 -21.163 1.00 63.44 90 PHE A O 1
ATOM 767 N N . THR A 1 91 ? 19.048 -11.371 -20.652 1.00 61.47 91 THR A N 1
ATOM 768 C CA . THR A 1 91 ? 18.384 -12.636 -20.261 1.00 61.47 91 THR A CA 1
ATOM 769 C C . THR A 1 91 ? 17.713 -13.394 -21.408 1.00 61.47 91 THR A C 1
ATOM 771 O O . THR A 1 91 ? 17.361 -14.560 -21.226 1.00 61.47 91 THR A O 1
ATOM 774 N N . ALA A 1 92 ? 17.600 -12.805 -22.606 1.00 53.44 92 ALA A N 1
ATOM 775 C CA . ALA A 1 92 ? 17.000 -13.441 -23.787 1.00 53.44 92 ALA A CA 1
ATOM 776 C C . ALA A 1 92 ? 17.634 -14.797 -24.188 1.00 53.44 92 ALA A C 1
ATOM 778 O O . ALA A 1 92 ? 17.051 -15.536 -24.981 1.00 53.44 92 ALA A O 1
ATOM 779 N N . ALA A 1 93 ? 18.796 -15.152 -23.628 1.00 47.56 93 ALA A N 1
ATOM 780 C CA . ALA A 1 93 ? 19.496 -16.408 -23.879 1.00 47.56 93 ALA A CA 1
ATOM 781 C C . ALA A 1 93 ? 19.025 -17.613 -23.034 1.00 47.56 93 ALA A C 1
ATOM 783 O O . ALA A 1 93 ? 19.305 -18.745 -23.424 1.00 47.56 93 ALA A O 1
ATOM 784 N N . SER A 1 94 ? 18.312 -17.427 -21.914 1.00 53.81 94 SER A N 1
ATOM 785 C CA . SER A 1 94 ? 18.050 -18.539 -20.986 1.00 53.81 94 SER A CA 1
ATOM 786 C C . SER A 1 94 ? 16.621 -18.584 -20.454 1.00 53.81 94 SER A C 1
ATOM 788 O O . SER A 1 94 ? 16.159 -17.676 -19.775 1.00 53.81 94 SER A O 1
ATOM 790 N N . THR A 1 95 ? 16.001 -19.749 -20.669 1.00 48.84 95 THR A N 1
ATOM 791 C CA . THR A 1 95 ? 14.785 -20.327 -20.060 1.00 48.84 95 THR A CA 1
ATOM 792 C C . THR A 1 95 ? 13.425 -20.092 -20.736 1.00 48.84 95 THR A C 1
ATOM 794 O O . THR A 1 95 ? 12.842 -19.015 -20.727 1.00 48.84 95 THR A O 1
ATOM 797 N N . ARG A 1 96 ? 12.864 -21.199 -21.250 1.00 48.62 96 ARG A N 1
ATOM 798 C CA . ARG A 1 96 ? 11.433 -21.407 -21.511 1.00 48.62 96 ARG A CA 1
ATOM 799 C C . ARG A 1 96 ? 10.962 -22.528 -20.580 1.00 48.62 96 ARG A C 1
ATOM 801 O O . ARG A 1 96 ? 11.468 -23.643 -20.679 1.00 48.62 96 ARG A O 1
ATOM 808 N N . LYS A 1 97 ? 10.028 -22.243 -19.670 1.00 51.97 97 LYS A N 1
ATOM 809 C CA . LYS A 1 97 ? 9.362 -23.243 -18.814 1.00 51.97 97 LYS A CA 1
ATOM 810 C C . LYS A 1 97 ? 7.861 -23.204 -19.118 1.00 51.97 97 LYS A C 1
ATOM 812 O O . LYS A 1 97 ? 7.277 -22.126 -19.132 1.00 51.97 97 LYS A O 1
ATOM 817 N N . GLY A 1 98 ? 7.276 -24.368 -19.407 1.00 50.94 98 GLY A N 1
ATOM 818 C CA . GLY A 1 98 ? 5.995 -24.506 -20.118 1.00 50.94 98 GLY A CA 1
ATOM 819 C C . GLY A 1 98 ? 4.726 -24.075 -19.376 1.00 50.94 98 GLY A C 1
ATOM 820 O O . GLY A 1 98 ? 3.755 -23.761 -20.046 1.00 50.94 98 GLY A O 1
ATOM 821 N N . ASP A 1 99 ? 4.729 -23.991 -18.042 1.00 53.66 99 ASP A N 1
ATOM 822 C CA . ASP A 1 99 ? 3.512 -23.675 -17.261 1.00 53.66 99 ASP A CA 1
ATOM 823 C C . ASP A 1 99 ? 3.352 -22.164 -16.990 1.00 53.66 99 ASP A C 1
ATOM 825 O O . ASP A 1 99 ? 2.275 -21.589 -17.091 1.00 53.66 99 ASP A O 1
ATOM 829 N N . SER A 1 100 ? 4.475 -21.457 -16.803 1.00 56.09 100 SER A N 1
ATOM 830 C CA . SER A 1 100 ? 4.519 -19.985 -16.749 1.00 56.09 100 SER A CA 1
ATOM 831 C C . SER A 1 100 ? 4.131 -19.330 -18.082 1.00 56.09 100 SER A C 1
ATOM 833 O O . SER A 1 100 ? 3.897 -18.124 -18.146 1.00 56.09 100 SER A O 1
ATOM 835 N N . MET A 1 101 ? 4.103 -20.093 -19.174 1.00 57.88 101 MET A N 1
ATOM 836 C CA . MET A 1 101 ? 3.853 -19.563 -20.508 1.00 57.88 101 MET A CA 1
ATOM 837 C C . MET A 1 101 ? 2.376 -19.200 -20.715 1.00 57.88 101 MET A C 1
ATOM 839 O O . MET A 1 101 ? 2.106 -18.201 -21.379 1.00 57.88 101 MET A O 1
ATOM 843 N N . ASP A 1 102 ? 1.447 -19.937 -20.092 1.00 69.88 102 ASP A N 1
ATOM 844 C CA . ASP A 1 102 ? 0.005 -19.675 -20.184 1.00 69.88 102 ASP A CA 1
ATOM 845 C C . ASP A 1 102 ? -0.393 -18.424 -19.387 1.00 69.88 102 ASP A C 1
ATOM 847 O O . ASP A 1 102 ? -1.003 -17.499 -19.917 1.00 69.88 102 ASP A O 1
ATOM 851 N N . THR A 1 103 ? 0.074 -18.299 -18.146 1.00 71.38 103 THR A N 1
ATOM 852 C CA . THR A 1 103 ? -0.159 -17.108 -17.311 1.00 71.38 103 THR A CA 1
ATOM 853 C C . THR A 1 103 ? 0.436 -15.852 -17.942 1.00 71.38 103 THR A C 1
ATOM 855 O O . THR A 1 103 ? -0.241 -14.830 -18.068 1.00 71.38 103 THR A O 1
ATOM 858 N N . ASN A 1 104 ? 1.666 -15.939 -18.458 1.00 71.12 104 ASN A N 1
ATOM 859 C CA . ASN A 1 104 ? 2.303 -14.847 -19.193 1.00 71.12 104 ASN A CA 1
ATOM 860 C C . ASN A 1 104 ? 1.545 -14.463 -20.472 1.00 71.12 104 ASN A C 1
ATOM 862 O O . ASN A 1 104 ? 1.450 -13.273 -20.783 1.00 71.12 104 ASN A O 1
ATOM 866 N N . TYR A 1 105 ? 1.008 -15.438 -21.210 1.00 75.88 105 TYR A N 1
ATOM 867 C CA . TYR A 1 105 ? 0.203 -15.189 -22.407 1.00 75.88 105 TYR A CA 1
ATOM 868 C C . TYR A 1 105 ? -1.087 -14.443 -22.065 1.00 75.88 105 TYR A C 1
ATOM 870 O O . TYR A 1 105 ? -1.415 -13.429 -22.682 1.00 75.88 105 TYR A O 1
ATOM 878 N N . ARG A 1 106 ? -1.783 -14.887 -21.022 1.00 76.62 106 ARG A N 1
ATOM 879 C CA . ARG A 1 106 ? -3.032 -14.273 -20.571 1.00 76.62 106 ARG A CA 1
ATOM 880 C C . ARG A 1 106 ? -2.794 -12.856 -20.054 1.00 76.62 106 AR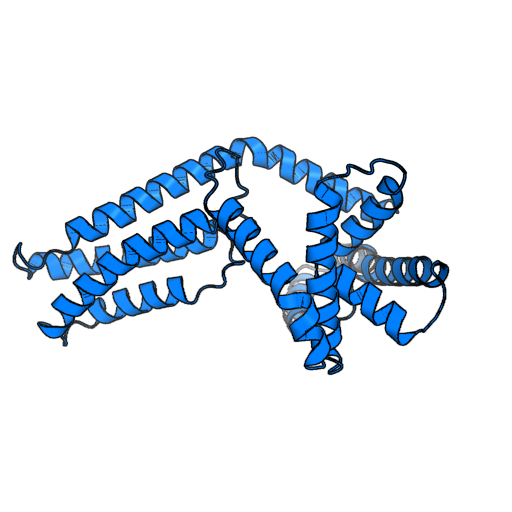G A C 1
ATOM 882 O O . ARG A 1 106 ? -3.538 -11.939 -20.393 1.00 76.62 106 ARG A O 1
ATOM 889 N N . ILE A 1 107 ? -1.721 -12.653 -19.288 1.00 76.50 107 ILE A N 1
ATOM 890 C CA . ILE A 1 107 ? -1.264 -11.324 -18.868 1.00 76.50 107 ILE A CA 1
ATOM 891 C C . ILE A 1 107 ? -1.018 -10.455 -20.111 1.00 76.50 107 ILE A C 1
ATOM 893 O O . ILE A 1 107 ? -1.539 -9.348 -20.189 1.00 76.50 107 ILE A O 1
ATOM 897 N N . ALA A 1 108 ? -0.303 -10.954 -21.123 1.00 76.56 108 ALA A N 1
ATOM 898 C CA . ALA A 1 108 ? -0.061 -10.207 -22.358 1.00 76.56 108 ALA A CA 1
ATOM 899 C C . ALA A 1 108 ? -1.356 -9.831 -23.107 1.00 76.56 108 ALA A C 1
ATOM 901 O O . ALA A 1 108 ? -1.450 -8.710 -23.611 1.00 76.56 108 ALA A O 1
ATOM 902 N N . LEU A 1 109 ? -2.367 -10.708 -23.136 1.00 75.81 109 LEU A N 1
ATOM 903 C CA . LEU A 1 109 ? -3.680 -10.415 -23.725 1.00 75.81 109 LEU A CA 1
ATOM 904 C C . LEU A 1 109 ? -4.374 -9.237 -23.030 1.00 75.81 109 LEU A C 1
ATOM 906 O O . LEU A 1 109 ? -4.785 -8.293 -23.707 1.00 75.81 109 LEU A O 1
ATOM 910 N N . VAL A 1 110 ? -4.433 -9.235 -21.693 1.00 79.44 110 VAL A N 1
ATOM 911 C CA . VAL A 1 110 ? -4.993 -8.115 -20.909 1.00 79.44 110 VAL A CA 1
ATOM 912 C C . VAL A 1 110 ? -4.263 -6.805 -21.222 1.00 79.44 110 VAL A C 1
ATOM 914 O O . VAL A 1 110 ? -4.863 -5.732 -21.276 1.00 79.44 110 VAL A O 1
ATOM 917 N N . TRP A 1 111 ? -2.953 -6.871 -21.461 1.00 76.69 111 TRP A N 1
ATOM 918 C CA . TRP A 1 111 ? -2.146 -5.678 -21.718 1.00 76.69 111 TRP A CA 1
ATOM 919 C C . TRP A 1 111 ? -2.407 -5.111 -23.104 1.00 76.69 111 TRP A C 1
ATOM 921 O O . TRP A 1 111 ? -2.572 -3.900 -23.249 1.00 76.69 111 TRP A O 1
ATOM 931 N N . ILE A 1 112 ? -2.469 -5.976 -24.117 1.00 74.19 112 ILE A N 1
ATOM 932 C CA . ILE A 1 112 ? -2.820 -5.578 -25.480 1.00 74.19 112 ILE A CA 1
ATOM 933 C C . ILE A 1 112 ? -4.212 -4.946 -25.481 1.00 74.19 112 ILE A C 1
ATOM 935 O O . ILE A 1 112 ? -4.378 -3.876 -26.057 1.00 74.19 112 ILE A O 1
ATOM 939 N N . GLN A 1 113 ? -5.177 -5.516 -24.757 1.00 74.81 113 GLN A N 1
ATOM 940 C CA . GLN A 1 113 ? -6.502 -4.912 -24.593 1.00 74.81 113 GLN A CA 1
ATOM 941 C C . GLN A 1 113 ? -6.428 -3.523 -23.967 1.00 74.81 113 GLN A C 1
ATOM 943 O O . GLN A 1 113 ? -7.004 -2.589 -24.510 1.00 74.81 113 GLN A O 1
ATOM 948 N N . HIS A 1 114 ? -5.686 -3.349 -22.870 1.00 77.06 114 HIS A N 1
ATOM 949 C CA . HIS A 1 114 ? -5.528 -2.037 -22.241 1.00 77.06 114 HIS A CA 1
ATOM 950 C C . HIS A 1 114 ? -4.937 -0.996 -23.210 1.00 77.06 114 HIS A C 1
ATOM 952 O O . HIS A 1 114 ? -5.397 0.147 -23.258 1.00 77.06 114 HIS A O 1
ATOM 958 N N . VAL A 1 115 ? -3.949 -1.391 -24.021 1.00 75.69 115 VAL A N 1
ATOM 959 C CA . VAL A 1 115 ? -3.366 -0.527 -25.057 1.00 75.69 115 VAL A CA 1
ATOM 960 C C . VAL A 1 115 ? -4.388 -0.207 -26.153 1.00 75.69 115 VAL A C 1
ATOM 962 O O . VAL A 1 115 ? -4.542 0.963 -26.496 1.00 75.69 115 VAL A O 1
ATOM 965 N N . LEU A 1 116 ? -5.117 -1.203 -26.664 1.00 73.12 116 LEU A N 1
ATOM 966 C CA . LEU A 1 116 ? -6.139 -1.029 -27.704 1.00 73.12 116 LEU A CA 1
ATOM 967 C C . LEU A 1 116 ? -7.315 -0.167 -27.225 1.00 73.12 116 LEU A C 1
ATOM 969 O O . LEU A 1 116 ? -7.756 0.712 -27.963 1.00 73.12 116 LEU A O 1
ATOM 973 N N . CYS A 1 117 ? -7.758 -0.332 -25.975 1.00 74.38 117 CYS A N 1
ATOM 974 C CA . CYS A 1 117 ? -8.727 0.549 -25.320 1.00 74.38 117 CYS A CA 1
ATOM 975 C C . CYS A 1 117 ? -8.240 2.001 -25.305 1.00 74.38 117 CYS A C 1
ATOM 977 O O . CYS A 1 117 ? -8.987 2.908 -25.667 1.00 74.38 117 CYS A O 1
ATOM 979 N N . GLY A 1 118 ? -6.975 2.229 -24.933 1.00 72.19 118 GLY A N 1
ATOM 980 C CA . GLY A 1 118 ? -6.369 3.563 -24.936 1.00 72.19 118 GLY A CA 1
ATOM 981 C C . GLY A 1 118 ? -6.275 4.190 -26.331 1.00 72.19 118 GLY A C 1
ATOM 982 O O . GLY A 1 118 ? -6.365 5.408 -26.463 1.00 72.19 118 GLY A O 1
ATOM 983 N N . LEU A 1 119 ? -6.149 3.362 -27.370 1.00 73.75 119 LEU A N 1
ATOM 984 C CA . LEU A 1 119 ? -6.160 3.779 -28.774 1.00 73.75 119 LEU A CA 1
ATOM 985 C C . LEU A 1 119 ? -7.577 3.821 -29.387 1.00 73.75 119 LEU A C 1
ATOM 987 O O . LEU A 1 119 ? -7.708 4.123 -30.567 1.00 73.75 119 LEU A O 1
ATOM 991 N N . ARG A 1 120 ? -8.630 3.554 -28.596 1.00 71.62 120 ARG A N 1
ATOM 992 C CA . ARG A 1 120 ? -10.044 3.468 -29.019 1.00 71.62 120 ARG A CA 1
ATOM 993 C C . ARG A 1 120 ? -10.347 2.393 -30.079 1.00 71.62 120 ARG A C 1
ATOM 995 O O . ARG A 1 120 ? -11.367 2.482 -30.750 1.00 71.62 120 ARG A O 1
ATOM 1002 N N . TYR A 1 121 ? -9.517 1.356 -30.182 1.00 66.94 121 TYR A N 1
ATOM 1003 C CA . TYR A 1 121 ? -9.707 0.202 -31.078 1.00 66.94 121 TYR A CA 1
ATOM 1004 C C . TYR A 1 121 ? -10.328 -1.013 -30.364 1.00 66.94 121 TYR A C 1
ATOM 1006 O O . TYR A 1 121 ? -10.051 -2.157 -30.716 1.00 66.94 121 TYR A O 1
ATOM 1014 N N . PHE A 1 122 ? -11.118 -0.798 -29.309 1.00 66.75 122 PHE A N 1
ATOM 1015 C CA . PHE A 1 122 ? -11.714 -1.900 -28.553 1.00 66.75 122 PHE A CA 1
ATOM 1016 C C . PHE A 1 122 ? -13.121 -2.225 -29.068 1.00 66.75 122 PHE A C 1
ATOM 1018 O O . PHE A 1 122 ? -14.070 -1.494 -28.792 1.00 66.75 122 PHE A O 1
ATOM 1025 N N . GLU A 1 123 ? -13.239 -3.320 -29.822 1.00 71.44 123 GLU A N 1
ATOM 1026 C CA . GLU A 1 123 ? -14.504 -3.832 -30.362 1.00 71.44 123 GLU A CA 1
ATOM 1027 C C . GLU A 1 123 ? -15.147 -4.885 -29.444 1.00 71.44 123 GLU A C 1
ATOM 1029 O O . GLU A 1 123 ? -14.474 -5.595 -28.692 1.00 71.44 123 GLU A O 1
ATOM 1034 N N . GLN A 1 124 ? -16.474 -5.008 -29.524 1.00 71.81 124 GLN A N 1
ATOM 1035 C CA . GLN A 1 124 ? -17.279 -5.899 -28.679 1.00 71.81 124 GLN A CA 1
ATOM 1036 C C . GLN A 1 124 ? -16.935 -7.389 -28.876 1.00 71.81 124 GLN A C 1
ATOM 1038 O O . GLN A 1 124 ? -16.981 -8.166 -27.919 1.00 71.81 124 GLN A O 1
ATOM 1043 N N . ASP A 1 125 ? -16.498 -7.769 -30.077 1.00 72.44 125 ASP A N 1
ATOM 1044 C CA . ASP A 1 125 ? -16.104 -9.141 -30.416 1.00 72.44 125 ASP A CA 1
ATOM 1045 C C . ASP A 1 125 ? -14.800 -9.566 -29.718 1.00 72.44 125 ASP A C 1
ATOM 1047 O O . ASP A 1 125 ? -14.663 -10.707 -29.268 1.00 72.44 125 ASP A O 1
ATOM 1051 N N . LEU A 1 126 ? -13.862 -8.629 -29.528 1.00 70.56 126 LEU A N 1
ATOM 1052 C CA . LEU A 1 126 ? -12.609 -8.876 -28.810 1.00 70.56 126 LEU A CA 1
ATOM 1053 C C . LEU A 1 126 ? -12.851 -9.098 -27.311 1.00 70.56 126 LEU A C 1
ATOM 1055 O O . LEU A 1 126 ? -12.177 -9.920 -26.684 1.00 70.56 126 LEU A O 1
ATOM 1059 N N . HIS A 1 127 ? -13.830 -8.394 -26.735 1.00 72.56 127 HIS A N 1
ATOM 1060 C CA . HIS A 1 127 ? -14.238 -8.622 -25.352 1.00 72.56 127 HIS A CA 1
ATOM 1061 C C . HIS A 1 127 ? -14.781 -10.045 -25.188 1.00 72.56 127 HIS A C 1
ATOM 1063 O O . HIS A 1 127 ? -14.322 -10.764 -24.305 1.00 72.56 127 HIS A O 1
ATOM 1069 N N . ALA A 1 128 ? -15.708 -10.478 -26.053 1.00 78.31 128 ALA A N 1
ATOM 1070 C CA . ALA A 1 128 ? -16.315 -11.810 -25.987 1.00 78.31 128 ALA A CA 1
ATOM 1071 C C . ALA A 1 128 ? -15.276 -12.943 -26.070 1.00 78.31 128 ALA A C 1
ATOM 1073 O O . ALA A 1 128 ? -15.346 -13.895 -25.297 1.00 78.31 128 ALA A O 1
ATOM 1074 N N . ALA A 1 129 ? -14.268 -12.802 -26.935 1.00 76.75 129 ALA A N 1
ATOM 1075 C CA . ALA A 1 129 ? -13.211 -13.799 -27.116 1.00 76.75 129 ALA A CA 1
ATOM 1076 C C . ALA A 1 129 ? -12.231 -13.919 -25.931 1.00 76.75 129 ALA A C 1
ATOM 1078 O O . ALA A 1 129 ? -11.451 -14.868 -25.873 1.00 76.75 129 ALA A O 1
ATOM 1079 N N . THR A 1 130 ? -12.229 -12.960 -25.000 1.00 77.62 130 THR A N 1
ATOM 1080 C CA . THR A 1 130 ? -11.202 -12.866 -23.948 1.00 77.62 130 THR A CA 1
ATOM 1081 C C . THR A 1 130 ? -11.751 -12.836 -22.526 1.00 77.62 130 THR A C 1
ATOM 1083 O O . THR A 1 130 ? -10.975 -12.868 -21.568 1.00 77.62 130 THR A O 1
ATOM 1086 N N . VAL A 1 131 ? -13.079 -12.856 -22.357 1.00 82.75 131 VAL A N 1
ATOM 1087 C CA . VAL A 1 131 ? -13.718 -12.931 -21.033 1.00 82.75 131 VAL A CA 1
ATOM 1088 C C . VAL A 1 131 ? -13.202 -14.128 -20.242 1.00 82.75 131 VAL A C 1
ATOM 1090 O O . VAL A 1 131 ? -12.775 -13.959 -19.103 1.00 82.75 131 VAL A O 1
ATOM 1093 N N . ASP A 1 132 ? -13.157 -15.316 -20.843 1.00 81.75 132 ASP A N 1
ATOM 1094 C CA . ASP A 1 132 ? -12.736 -16.536 -20.146 1.00 81.75 132 ASP A CA 1
ATOM 1095 C C . ASP A 1 132 ? -11.277 -16.460 -19.683 1.00 81.75 132 ASP A C 1
ATOM 1097 O O . ASP A 1 132 ? -10.958 -16.818 -18.540 1.00 81.75 132 ASP A O 1
ATOM 1101 N N . SER A 1 133 ? -10.388 -15.911 -20.526 1.00 81.00 133 SER A N 1
ATOM 1102 C CA . SER A 1 133 ? -8.992 -15.700 -20.142 1.00 81.00 133 SER A CA 1
ATOM 1103 C C . SER A 1 133 ? -8.877 -14.685 -19.011 1.00 81.00 133 SER A C 1
ATOM 1105 O O . SER A 1 133 ? -8.102 -14.906 -18.086 1.00 81.00 133 SER A O 1
ATOM 1107 N N . ASN A 1 134 ? -9.669 -13.615 -19.038 1.00 83.25 134 ASN A N 1
ATOM 1108 C CA . ASN A 1 134 ? -9.661 -12.587 -18.002 1.00 83.25 134 ASN A CA 1
ATOM 1109 C C . ASN A 1 134 ? -10.211 -13.129 -16.673 1.00 83.25 134 ASN A C 1
ATOM 1111 O O . ASN A 1 134 ? -9.637 -12.879 -15.614 1.00 83.25 134 ASN A O 1
ATOM 1115 N N . LEU A 1 135 ? -11.275 -13.935 -16.716 1.00 85.94 135 LEU A N 1
ATOM 1116 C CA . LEU A 1 135 ? -11.891 -14.529 -15.530 1.00 85.94 135 LEU A CA 1
ATOM 1117 C C . LEU A 1 135 ? -10.972 -15.524 -14.833 1.00 85.94 135 LEU A C 1
ATOM 1119 O O . LEU A 1 135 ? -10.846 -15.488 -13.609 1.00 85.94 135 LEU A O 1
ATOM 1123 N N . THR A 1 136 ? -10.302 -16.404 -15.577 1.00 85.69 136 THR A N 1
ATOM 1124 C CA . THR A 1 136 ? -9.401 -17.361 -14.925 1.00 85.69 136 THR A CA 1
ATOM 1125 C C . THR A 1 136 ? -8.060 -16.720 -14.510 1.00 85.69 136 THR A C 1
ATOM 1127 O O . THR A 1 136 ? -7.448 -17.212 -13.569 1.00 85.69 136 THR A O 1
ATOM 1130 N N . LEU A 1 137 ? -7.664 -15.561 -15.065 1.00 84.19 137 LEU A N 1
ATOM 1131 C CA . LEU A 1 137 ? -6.586 -14.732 -14.502 1.00 84.19 137 LEU A CA 1
ATOM 1132 C C . LEU A 1 137 ? -7.006 -14.087 -13.186 1.00 84.19 137 LEU A C 1
ATOM 1134 O O . LEU A 1 137 ? -6.247 -14.100 -12.226 1.00 84.19 137 LEU A O 1
ATOM 1138 N N . LEU A 1 138 ? -8.217 -13.529 -13.124 1.00 84.94 138 LEU A N 1
ATOM 1139 C CA . LEU A 1 138 ? -8.758 -12.972 -11.885 1.00 84.94 138 LEU A CA 1
ATOM 1140 C C . LEU A 1 138 ? -8.812 -14.032 -10.787 1.00 84.94 138 LEU A C 1
ATOM 1142 O O . LEU A 1 138 ? -8.408 -13.765 -9.661 1.00 84.94 138 LEU A O 1
ATOM 1146 N N . LYS A 1 139 ? -9.252 -15.249 -11.120 1.00 86.12 139 LYS A N 1
ATOM 1147 C CA . LYS A 1 139 ? -9.258 -16.379 -10.184 1.00 86.12 139 LYS A CA 1
ATOM 1148 C C . LYS A 1 139 ? -7.857 -16.695 -9.653 1.00 86.12 139 LYS A C 1
ATOM 1150 O O . LYS A 1 139 ? -7.695 -16.911 -8.457 1.00 86.12 139 LYS A O 1
ATOM 1155 N N . GLU A 1 140 ? -6.861 -16.714 -10.530 1.00 84.44 140 GLU A N 1
ATOM 1156 C CA . GLU A 1 140 ? -5.468 -16.951 -10.156 1.00 84.44 140 GLU A CA 1
ATOM 1157 C C . GLU A 1 140 ? -4.914 -15.818 -9.278 1.00 84.44 140 GLU A C 1
ATOM 1159 O O . GLU A 1 140 ? -4.334 -16.082 -8.226 1.00 84.44 140 GLU A O 1
ATOM 1164 N N . LEU A 1 141 ? -5.184 -14.556 -9.623 1.00 82.38 141 LEU A N 1
ATOM 1165 C CA . LEU A 1 141 ? -4.815 -13.399 -8.803 1.00 82.38 141 LEU A CA 1
ATOM 1166 C C . LEU A 1 141 ? -5.438 -13.462 -7.407 1.00 82.38 141 LEU A C 1
ATOM 1168 O O . LEU A 1 141 ? -4.738 -13.243 -6.424 1.00 82.38 141 LEU A O 1
ATOM 1172 N N . ILE A 1 142 ? -6.727 -13.795 -7.308 1.00 83.69 142 ILE A N 1
ATOM 1173 C CA . ILE A 1 142 ? -7.407 -13.978 -6.019 1.00 83.69 142 ILE A CA 1
ATOM 1174 C C . ILE A 1 142 ? -6.714 -15.084 -5.217 1.00 83.69 142 ILE A C 1
ATOM 1176 O O . ILE A 1 142 ? -6.410 -14.882 -4.046 1.00 83.69 142 ILE A O 1
ATOM 1180 N N . SER A 1 143 ? -6.370 -16.206 -5.857 1.00 84.25 143 SER A N 1
ATOM 1181 C CA . SER A 1 143 ? -5.660 -17.295 -5.178 1.00 84.25 143 SER A CA 1
ATOM 1182 C C . SER A 1 143 ? -4.272 -16.891 -4.668 1.00 84.25 143 SER A C 1
ATOM 1184 O O . SER A 1 143 ? -3.864 -17.343 -3.604 1.00 84.25 143 SER A O 1
ATOM 1186 N N . HIS A 1 144 ? -3.569 -16.001 -5.376 1.00 79.50 144 HIS A N 1
ATOM 1187 C CA . HIS A 1 144 ? -2.289 -15.453 -4.924 1.00 79.50 144 HIS A CA 1
ATOM 1188 C C . HIS A 1 144 ? -2.434 -14.446 -3.785 1.00 79.50 144 HIS A C 1
ATOM 1190 O O . HIS A 1 144 ? -1.541 -14.355 -2.952 1.00 79.50 144 HIS A O 1
ATOM 1196 N N . ILE A 1 145 ? -3.533 -13.690 -3.746 1.00 77.69 145 ILE A N 1
ATOM 1197 C CA . ILE A 1 145 ? -3.833 -12.772 -2.640 1.00 77.69 145 ILE A CA 1
ATOM 1198 C C . ILE A 1 145 ? -4.178 -13.554 -1.370 1.00 77.69 145 ILE A C 1
ATOM 1200 O O . ILE A 1 145 ? -3.817 -13.124 -0.280 1.00 77.69 145 ILE A O 1
ATOM 1204 N N . ASP A 1 146 ? -4.871 -14.684 -1.507 1.00 75.62 146 ASP A N 1
ATOM 1205 C CA . ASP A 1 146 ? -5.272 -15.526 -0.377 1.00 75.62 146 ASP A CA 1
ATOM 1206 C C . ASP A 1 146 ? -4.144 -16.470 0.094 1.00 75.62 146 ASP A C 1
ATOM 1208 O O . ASP A 1 146 ? -4.220 -17.032 1.188 1.00 75.62 146 ASP A O 1
ATOM 1212 N N . ALA A 1 147 ? -3.092 -16.654 -0.711 1.00 71.81 147 ALA A N 1
ATOM 1213 C CA . ALA A 1 147 ? -1.915 -17.420 -0.327 1.00 71.81 147 ALA A CA 1
ATOM 1214 C C . ALA A 1 147 ? -1.060 -16.611 0.661 1.00 71.81 147 ALA A C 1
ATOM 1216 O O . ALA A 1 147 ? -0.331 -15.703 0.267 1.00 71.81 147 ALA A O 1
ATOM 1217 N N . ASP A 1 148 ? -1.141 -16.981 1.940 1.00 56.22 148 ASP A N 1
ATOM 1218 C CA . ASP A 1 148 ? -0.360 -16.407 3.036 1.00 56.22 148 ASP A CA 1
ATOM 1219 C C . ASP A 1 148 ? 1.131 -16.689 2.806 1.00 56.22 148 ASP A C 1
ATOM 1221 O O . ASP A 1 148 ? 1.669 -17.736 3.177 1.00 56.22 148 ASP A O 1
ATOM 1225 N N . SER A 1 149 ? 1.810 -15.800 2.081 1.00 58.53 149 SER A N 1
ATOM 1226 C CA . SER A 1 149 ? 3.237 -15.955 1.865 1.00 58.53 149 SER A CA 1
ATOM 1227 C C . SER A 1 149 ? 3.950 -15.524 3.142 1.00 58.53 149 SER A C 1
ATOM 1229 O O . SER A 1 149 ? 4.118 -14.331 3.382 1.00 58.53 149 SER A O 1
ATOM 1231 N N . ASP A 1 150 ? 4.488 -16.481 3.896 1.00 59.78 150 ASP A N 1
ATOM 1232 C CA . ASP A 1 150 ? 5.482 -16.240 4.962 1.00 59.78 150 ASP A CA 1
ATOM 1233 C C . ASP A 1 150 ? 6.811 -15.657 4.407 1.00 59.78 150 ASP A C 1
ATOM 1235 O O . ASP A 1 150 ? 7.838 -15.584 5.079 1.00 59.78 150 ASP A O 1
ATOM 1239 N N . ALA A 1 151 ? 6.806 -15.243 3.137 1.00 67.19 151 ALA A N 1
ATOM 1240 C CA . ALA A 1 151 ? 7.885 -14.548 2.475 1.00 67.19 151 ALA A CA 1
ATOM 1241 C C . ALA A 1 151 ? 8.037 -13.133 3.046 1.00 67.19 151 ALA A C 1
ATOM 1243 O O . ALA A 1 151 ? 7.066 -12.423 3.310 1.00 67.19 151 ALA A O 1
ATOM 1244 N N . VAL A 1 152 ? 9.287 -12.698 3.191 1.00 73.38 152 VAL A N 1
ATOM 1245 C CA . VAL A 1 152 ? 9.624 -11.358 3.675 1.00 73.38 152 VAL A CA 1
ATOM 1246 C C . VAL A 1 152 ? 9.202 -10.317 2.633 1.00 73.38 152 VAL A C 1
ATOM 1248 O O . VAL A 1 152 ? 9.911 -10.058 1.659 1.00 73.38 152 VAL A O 1
ATOM 1251 N N . VAL A 1 153 ? 8.033 -9.709 2.839 1.00 76.69 153 VAL A N 1
ATOM 1252 C CA . VAL A 1 153 ? 7.505 -8.641 1.980 1.00 76.69 153 VAL A CA 1
ATOM 1253 C C . VAL A 1 153 ? 8.346 -7.372 2.137 1.00 76.69 153 VAL A C 1
ATOM 1255 O O . VAL A 1 153 ? 8.860 -7.060 3.214 1.00 76.69 153 VAL A O 1
ATOM 1258 N N . ASP A 1 154 ? 8.508 -6.617 1.053 1.00 82.12 154 ASP A N 1
ATOM 1259 C CA . ASP A 1 154 ? 9.039 -5.259 1.132 1.00 82.12 154 ASP A CA 1
ATOM 1260 C C . ASP A 1 154 ? 7.970 -4.286 1.617 1.00 82.12 154 ASP A C 1
ATOM 1262 O O . ASP A 1 154 ? 7.201 -3.736 0.839 1.00 82.12 154 ASP A O 1
ATOM 1266 N N . VAL A 1 155 ? 7.919 -4.081 2.928 1.00 82.00 155 VAL A N 1
ATOM 1267 C CA . VAL A 1 155 ? 6.887 -3.272 3.585 1.00 82.00 155 VAL A CA 1
ATOM 1268 C C . VAL A 1 155 ? 6.943 -1.792 3.161 1.00 82.00 155 VAL A C 1
ATOM 1270 O O . VAL A 1 155 ? 5.928 -1.091 3.209 1.00 82.00 155 VAL A O 1
ATOM 1273 N N . TYR A 1 156 ? 8.100 -1.305 2.701 1.00 83.69 156 TYR A N 1
ATOM 1274 C CA . TYR A 1 156 ? 8.285 0.100 2.329 1.00 83.69 156 TYR A CA 1
ATOM 1275 C C . TYR A 1 156 ? 7.880 0.399 0.885 1.00 83.69 156 TYR A C 1
ATOM 1277 O O . TYR A 1 156 ? 7.427 1.513 0.607 1.00 83.69 156 TYR A O 1
ATOM 1285 N N . ARG A 1 157 ? 7.998 -0.580 -0.021 1.00 80.25 157 ARG A N 1
ATOM 1286 C CA . ARG A 1 157 ? 7.699 -0.406 -1.455 1.00 80.25 157 ARG A CA 1
ATOM 1287 C C . ARG A 1 157 ? 6.501 -1.214 -1.942 1.00 80.25 157 ARG A C 1
ATOM 1289 O O . ARG A 1 157 ? 5.755 -0.733 -2.790 1.00 80.25 157 ARG A O 1
ATOM 1296 N N . ALA A 1 158 ? 6.295 -2.416 -1.416 1.00 81.88 158 ALA A N 1
ATOM 1297 C CA . ALA A 1 158 ? 5.226 -3.304 -1.845 1.00 81.88 158 ALA A CA 1
ATOM 1298 C C . ALA A 1 158 ? 3.918 -3.038 -1.089 1.00 81.88 158 ALA A C 1
ATOM 1300 O O . ALA A 1 158 ? 3.894 -2.673 0.091 1.00 81.88 158 ALA A O 1
ATOM 1301 N N . ALA A 1 159 ? 2.811 -3.266 -1.790 1.00 83.12 159 ALA A N 1
ATOM 1302 C CA . ALA A 1 159 ? 1.488 -3.356 -1.197 1.00 83.12 159 ALA A CA 1
ATOM 1303 C C . ALA A 1 159 ? 1.204 -4.813 -0.809 1.00 83.12 159 ALA A C 1
ATOM 1305 O O . ALA A 1 159 ? 1.469 -5.729 -1.587 1.00 83.12 159 ALA A O 1
ATOM 1306 N N . SER A 1 160 ? 0.631 -5.031 0.375 1.00 85.19 160 SER A N 1
ATOM 1307 C CA . SER A 1 160 ? 0.151 -6.352 0.794 1.00 85.19 160 SER A CA 1
ATOM 1308 C C . SER A 1 160 ? -1.374 -6.363 0.788 1.00 85.19 160 SER A C 1
ATOM 1310 O O . SER A 1 160 ? -2.014 -5.887 1.725 1.00 85.19 160 SER A O 1
ATOM 1312 N N . LEU A 1 161 ? -1.958 -6.889 -0.293 1.00 83.88 161 LEU A N 1
ATOM 1313 C CA . LEU A 1 161 ? -3.410 -6.894 -0.511 1.00 83.88 161 LEU A CA 1
ATOM 1314 C C . LEU A 1 161 ? -4.157 -7.706 0.553 1.00 83.88 161 LEU A C 1
ATOM 1316 O O . LEU A 1 161 ? -5.202 -7.269 1.028 1.00 83.88 161 LEU A O 1
ATOM 1320 N N . GLN A 1 162 ? -3.594 -8.839 0.974 1.00 85.94 162 GLN A N 1
ATOM 1321 C CA . GLN A 1 162 ? -4.147 -9.671 2.044 1.00 85.94 162 GLN A CA 1
ATOM 1322 C C . GLN A 1 162 ? -4.247 -8.895 3.362 1.00 85.94 162 GLN A C 1
ATOM 1324 O O . GLN A 1 162 ? -5.283 -8.910 4.026 1.00 85.94 162 GLN A O 1
ATOM 1329 N N . GLN A 1 163 ? -3.189 -8.164 3.724 1.00 87.44 163 GLN A N 1
ATOM 1330 C CA . GLN A 1 163 ? -3.172 -7.369 4.949 1.00 87.44 163 GLN A CA 1
ATOM 1331 C C . GLN A 1 163 ? -4.094 -6.152 4.840 1.00 87.44 163 GLN A C 1
ATOM 1333 O O . GLN A 1 163 ? -4.796 -5.845 5.799 1.00 87.44 163 GLN A O 1
ATOM 1338 N N . CYS A 1 164 ? -4.168 -5.501 3.674 1.00 88.25 164 CYS A N 1
ATOM 1339 C CA . CYS A 1 164 ? -5.140 -4.433 3.429 1.00 88.25 164 CYS A CA 1
ATOM 1340 C C . CYS A 1 164 ? -6.586 -4.934 3.565 1.00 88.25 164 CYS A C 1
ATOM 1342 O O . CYS A 1 164 ? -7.414 -4.237 4.145 1.00 88.25 164 CYS A O 1
ATOM 1344 N N . ARG A 1 165 ? -6.887 -6.151 3.090 1.00 88.88 165 ARG A N 1
ATOM 1345 C CA . ARG A 1 165 ? -8.198 -6.792 3.260 1.00 88.88 165 ARG A CA 1
ATOM 1346 C C . ARG A 1 165 ? -8.493 -7.087 4.732 1.00 88.88 165 ARG A C 1
ATOM 1348 O O . ARG A 1 165 ? -9.525 -6.655 5.229 1.00 88.88 165 ARG A O 1
ATOM 1355 N N . ARG A 1 166 ? -7.552 -7.717 5.450 1.00 90.69 166 ARG A N 1
ATOM 1356 C CA . ARG A 1 166 ? -7.661 -7.961 6.903 1.00 90.69 166 ARG A CA 1
ATOM 1357 C C . ARG A 1 166 ? -7.909 -6.661 7.674 1.00 90.69 166 ARG A C 1
ATOM 1359 O O . ARG A 1 166 ? -8.745 -6.626 8.571 1.00 90.69 166 ARG A O 1
ATOM 1366 N N . ALA A 1 167 ? -7.202 -5.591 7.318 1.00 91.88 167 ALA A N 1
ATOM 1367 C CA . ALA A 1 167 ? -7.388 -4.275 7.914 1.00 91.88 167 ALA A CA 1
ATOM 1368 C C . ALA A 1 167 ? -8.773 -3.697 7.622 1.00 91.88 167 ALA A C 1
ATOM 1370 O O . ALA A 1 167 ? -9.424 -3.207 8.539 1.00 91.88 167 ALA A O 1
ATOM 1371 N N . ALA A 1 168 ? -9.235 -3.778 6.371 1.00 91.62 168 ALA A N 1
ATOM 1372 C CA . ALA A 1 168 ? -10.559 -3.306 5.986 1.00 91.62 168 ALA A CA 1
ATOM 1373 C C . ALA A 1 168 ? -11.664 -4.011 6.787 1.00 91.62 168 ALA A C 1
ATOM 1375 O O . ALA A 1 168 ? -12.514 -3.323 7.345 1.00 91.62 168 ALA A O 1
ATOM 1376 N N . ASP A 1 169 ? -11.588 -5.338 6.939 1.00 93.06 169 ASP A N 1
ATOM 1377 C CA . ASP A 1 169 ? -12.569 -6.127 7.697 1.00 93.06 169 ASP A CA 1
ATOM 1378 C C . ASP A 1 169 ? -12.626 -5.718 9.184 1.00 93.06 169 ASP A C 1
ATOM 1380 O O . ASP A 1 169 ? -13.705 -5.599 9.768 1.00 93.06 169 ASP A O 1
ATOM 1384 N N . ILE A 1 170 ? -11.471 -5.466 9.813 1.00 93.56 170 ILE A N 1
ATOM 1385 C CA . ILE A 1 170 ? -11.400 -5.003 11.211 1.00 93.56 170 ILE A CA 1
ATOM 1386 C C . ILE A 1 170 ? -11.933 -3.566 11.333 1.00 93.56 170 ILE A C 1
ATOM 1388 O O . ILE A 1 170 ? -12.726 -3.260 12.228 1.00 93.56 170 ILE A O 1
ATOM 1392 N N . LEU A 1 171 ? -11.535 -2.678 10.417 1.00 93.06 171 LEU A N 1
ATOM 1393 C CA . LEU A 1 171 ? -11.992 -1.288 10.397 1.00 93.06 171 LEU A CA 1
ATOM 1394 C C . LEU A 1 171 ? -13.489 -1.173 10.088 1.00 93.06 171 LEU A C 1
ATOM 1396 O O . LEU A 1 171 ? -14.121 -0.221 10.539 1.00 93.06 171 LEU A O 1
ATOM 1400 N N . ASP A 1 172 ? -14.077 -2.131 9.371 1.00 93.88 172 ASP A N 1
ATOM 1401 C CA . ASP A 1 172 ? -15.517 -2.197 9.126 1.00 93.88 172 ASP A CA 1
ATOM 1402 C C . ASP A 1 172 ? -16.314 -2.405 10.412 1.00 93.88 172 ASP A C 1
ATOM 1404 O O . ASP A 1 172 ? -17.296 -1.697 10.646 1.00 93.88 172 ASP A O 1
ATOM 1408 N N . LYS A 1 173 ? -15.851 -3.293 11.298 1.00 91.88 173 LYS A N 1
ATOM 1409 C CA . LYS A 1 173 ? -16.465 -3.471 12.623 1.00 91.88 173 LYS A CA 1
ATOM 1410 C C . LYS A 1 173 ? -16.411 -2.177 13.435 1.00 91.88 173 LYS A C 1
ATOM 1412 O O . LYS A 1 173 ? -17.418 -1.769 14.016 1.00 91.88 173 LYS A O 1
ATOM 1417 N N . LEU A 1 174 ? -15.255 -1.507 13.438 1.00 90.12 174 LEU A N 1
ATOM 1418 C CA . LEU A 1 174 ? -15.081 -0.225 14.124 1.00 90.12 174 LEU A CA 1
ATOM 1419 C C . LEU A 1 174 ? -15.986 0.859 13.522 1.00 90.12 174 LEU A C 1
ATOM 1421 O O . LEU A 1 174 ? -16.612 1.617 14.265 1.00 90.12 174 LEU A O 1
ATOM 1425 N N . ALA A 1 175 ? -16.091 0.932 12.195 1.00 92.00 175 ALA A N 1
ATOM 1426 C CA . ALA A 1 175 ? -16.933 1.907 11.511 1.00 92.00 175 ALA A CA 1
ATOM 1427 C C . ALA A 1 175 ? -18.414 1.689 11.825 1.00 92.00 175 ALA A C 1
ATOM 1429 O O . ALA A 1 175 ? -19.119 2.646 12.143 1.00 92.00 175 ALA A O 1
ATOM 1430 N N . GLU A 1 176 ? -18.880 0.442 11.781 1.00 92.44 176 GLU A N 1
ATOM 1431 C CA . GLU A 1 176 ? -20.274 0.111 12.058 1.00 92.44 176 GLU A CA 1
ATOM 1432 C C . GLU A 1 176 ? -20.645 0.446 13.500 1.00 92.44 176 GLU A C 1
ATOM 1434 O O . GLU A 1 176 ? -21.630 1.141 13.761 1.00 92.44 176 GLU A O 1
ATOM 1439 N N . ARG A 1 177 ? -19.781 0.075 14.449 1.00 89.06 177 ARG A N 1
ATOM 1440 C CA . ARG A 1 177 ? -19.965 0.441 15.850 1.00 89.06 177 ARG A CA 1
ATOM 1441 C C . ARG A 1 177 ? -20.004 1.956 16.049 1.00 89.06 177 ARG A C 1
ATOM 1443 O O . ARG A 1 177 ? -20.875 2.471 16.751 1.00 89.06 177 ARG A O 1
ATOM 1450 N N . THR A 1 178 ? -19.084 2.670 15.403 1.00 88.44 178 THR A N 1
ATOM 1451 C CA . THR A 1 178 ? -18.992 4.135 15.460 1.00 88.44 178 THR A CA 1
ATOM 1452 C C . THR A 1 178 ? -20.247 4.800 14.886 1.00 88.44 178 THR A C 1
ATOM 1454 O O . THR A 1 178 ? -20.723 5.781 15.456 1.00 88.44 178 THR A O 1
ATOM 1457 N N . ARG A 1 179 ? -20.839 4.257 13.810 1.00 90.88 179 ARG A N 1
ATOM 1458 C CA . ARG A 1 179 ? -22.112 4.746 13.246 1.00 90.88 179 ARG A CA 1
ATOM 1459 C C . ARG A 1 179 ? -23.266 4.600 14.231 1.00 90.88 179 ARG A C 1
ATOM 1461 O O . ARG A 1 179 ? -23.952 5.588 14.474 1.00 90.88 179 ARG A O 1
ATOM 1468 N N . VAL A 1 180 ? -23.420 3.427 14.849 1.00 89.31 180 VAL A N 1
ATOM 1469 C CA . VAL A 1 180 ? -24.468 3.172 15.856 1.00 89.31 180 VAL A CA 1
ATOM 1470 C C . VAL A 1 180 ? -24.360 4.143 17.036 1.00 89.31 180 VAL A C 1
ATOM 1472 O O . VAL A 1 180 ? -25.364 4.653 17.531 1.00 89.31 180 VAL A O 1
ATOM 1475 N N . ILE A 1 181 ? -23.139 4.432 17.494 1.00 85.94 181 ILE A N 1
ATOM 1476 C CA . ILE A 1 181 ? -22.922 5.399 18.578 1.00 85.94 181 ILE A CA 1
ATOM 1477 C C . ILE A 1 181 ? -23.242 6.824 18.107 1.00 85.94 181 ILE A C 1
ATOM 1479 O O . ILE A 1 181 ? -23.891 7.578 18.833 1.00 85.94 181 ILE A O 1
ATOM 1483 N N . ARG A 1 182 ? -22.846 7.185 16.881 1.00 86.44 182 ARG A N 1
ATOM 1484 C CA . ARG A 1 182 ? -23.093 8.513 16.303 1.00 86.44 182 ARG A CA 1
ATOM 1485 C C . ARG A 1 182 ? -24.579 8.811 16.108 1.00 86.44 182 ARG A C 1
ATOM 1487 O O . ARG A 1 182 ? -24.967 9.963 16.239 1.00 86.44 182 ARG A O 1
ATOM 1494 N N . GLU A 1 183 ? -25.414 7.812 15.828 1.00 87.50 183 GLU A N 1
ATOM 1495 C CA . GLU A 1 183 ? -26.874 7.999 15.761 1.00 87.50 183 GLU A CA 1
ATOM 1496 C C . GLU A 1 183 ? -27.461 8.470 17.095 1.00 87.50 183 GLU A C 1
ATOM 1498 O O . GLU A 1 183 ? -28.384 9.280 17.120 1.00 87.50 183 GLU A O 1
ATOM 1503 N N . ARG A 1 184 ? -26.903 7.987 18.209 1.00 84.19 184 ARG A N 1
ATOM 1504 C CA . ARG A 1 184 ? -27.321 8.381 19.560 1.00 84.19 184 ARG A CA 1
ATOM 1505 C C . ARG A 1 184 ? -26.710 9.714 19.990 1.00 84.19 184 ARG A C 1
ATOM 1507 O O . ARG A 1 184 ? -27.322 10.425 20.779 1.00 84.19 184 ARG A O 1
ATOM 1514 N N . TRP A 1 185 ? -25.523 10.039 19.476 1.00 81.69 185 TRP A N 1
ATOM 1515 C CA . TRP A 1 185 ? -24.736 11.212 19.866 1.00 81.69 185 TRP A CA 1
ATOM 1516 C C . TRP A 1 185 ? -24.173 11.959 18.644 1.00 81.69 185 TRP A C 1
ATOM 1518 O O . TRP A 1 185 ? -22.957 11.974 18.427 1.00 81.69 185 TRP A O 1
ATOM 1528 N N . PRO A 1 186 ? -25.036 12.590 17.825 1.00 81.56 186 PRO A N 1
ATOM 1529 C CA . PRO A 1 186 ? -24.627 13.205 16.561 1.00 81.56 186 PRO A CA 1
ATOM 1530 C C . PRO A 1 186 ? -23.767 14.465 16.735 1.00 81.56 186 PRO A C 1
ATOM 1532 O O . PRO A 1 186 ? -23.035 14.833 15.819 1.00 81.56 186 PRO A O 1
ATOM 1535 N N . GLU A 1 187 ? -23.829 15.116 17.898 1.00 79.50 187 GLU A N 1
ATOM 1536 C CA . GLU A 1 187 ? -23.106 16.364 18.179 1.00 79.50 187 GLU A CA 1
ATOM 1537 C C . GLU A 1 187 ? -21.599 16.155 18.408 1.00 79.50 187 GLU A C 1
ATOM 1539 O O . GLU A 1 187 ? -20.808 17.091 18.286 1.00 79.50 187 GLU A O 1
ATOM 1544 N N . HIS A 1 188 ? -21.166 14.918 18.681 1.00 78.12 188 HIS A N 1
ATOM 1545 C CA . HIS A 1 188 ? -19.752 14.602 18.857 1.00 78.12 188 HIS A CA 1
ATOM 1546 C C . HIS A 1 188 ? -19.028 14.521 17.506 1.00 78.12 188 HIS A C 1
ATOM 1548 O O . HIS A 1 188 ? -18.980 13.473 16.853 1.00 78.12 188 HIS A O 1
ATOM 1554 N N . VAL A 1 189 ? -18.388 15.634 17.129 1.00 81.31 189 VAL A N 1
ATOM 1555 C CA . VAL A 1 189 ? -17.558 15.807 15.915 1.00 81.31 189 VAL A CA 1
ATOM 1556 C C . VAL A 1 189 ? -16.553 14.674 15.724 1.00 81.31 189 VAL A C 1
ATOM 1558 O O . VAL A 1 189 ? -16.207 14.276 14.616 1.00 81.31 189 VAL A O 1
ATOM 1561 N N . SER A 1 190 ? -16.093 14.098 16.809 1.00 80.56 190 SER A N 1
ATOM 1562 C CA . SER A 1 190 ? -14.984 13.177 16.772 1.00 80.56 190 SER A CA 1
ATOM 1563 C C . SER A 1 190 ? -15.358 11.762 16.327 1.00 80.56 190 SER A C 1
ATOM 1565 O O . SER A 1 190 ? -14.536 11.080 15.723 1.00 80.56 190 SER A O 1
ATOM 1567 N N . LEU A 1 191 ? -16.619 11.346 16.507 1.00 83.25 191 LEU A N 1
ATOM 1568 C CA . LEU A 1 191 ? -17.138 10.123 15.877 1.00 83.25 191 LEU A CA 1
ATOM 1569 C C . LEU A 1 191 ? -17.180 10.270 14.349 1.00 83.25 191 LEU A C 1
ATOM 1571 O O . LEU A 1 191 ? -17.017 9.296 13.616 1.00 83.25 191 LEU A O 1
ATOM 1575 N N . LYS A 1 192 ? -17.371 11.499 13.854 1.00 87.00 192 LYS A N 1
ATOM 1576 C CA . LYS A 1 192 ? -17.277 11.813 12.426 1.00 87.00 192 LYS A CA 1
ATOM 1577 C C . LYS A 1 192 ? -15.824 11.745 11.938 1.00 87.00 192 LYS A C 1
ATOM 1579 O O . LYS A 1 192 ? -15.601 11.094 10.924 1.00 87.00 192 LYS A O 1
ATOM 1584 N N . LEU A 1 193 ? -14.857 12.295 12.679 1.00 88.44 193 LEU A N 1
ATOM 1585 C CA . LEU A 1 193 ? -13.428 12.214 12.325 1.00 88.44 193 LEU A CA 1
ATOM 1586 C C . LEU A 1 193 ? -12.921 10.766 12.224 1.00 88.44 193 LEU A C 1
ATOM 1588 O O . LEU A 1 193 ? -12.176 10.437 11.306 1.00 88.44 193 LEU A O 1
ATOM 1592 N N . ILE A 1 194 ? -13.363 9.880 13.125 1.00 88.94 194 ILE A N 1
ATOM 1593 C CA . ILE A 1 194 ? -13.027 8.446 13.062 1.00 88.94 194 ILE A CA 1
ATOM 1594 C C . ILE A 1 194 ? -13.535 7.830 11.750 1.00 88.94 194 ILE A C 1
ATOM 1596 O O . ILE A 1 194 ? -12.798 7.125 11.065 1.00 88.94 194 ILE A O 1
ATOM 1600 N N . LEU A 1 195 ? -14.786 8.111 11.374 1.00 91.00 195 LEU A N 1
ATOM 1601 C CA . LEU A 1 195 ? -15.374 7.590 10.137 1.00 91.00 195 LEU A CA 1
ATOM 1602 C C . LEU A 1 195 ? -14.708 8.165 8.882 1.00 91.00 195 LEU A C 1
ATOM 1604 O O . LEU A 1 195 ? -14.557 7.443 7.899 1.00 91.00 195 LEU A O 1
ATOM 1608 N N . GLU A 1 196 ? -14.299 9.433 8.912 1.00 91.94 196 GLU A N 1
ATOM 1609 C CA . GLU A 1 196 ? -13.549 10.070 7.826 1.00 91.94 196 GLU A CA 1
ATOM 1610 C C . GLU A 1 196 ? -12.171 9.428 7.645 1.00 91.94 196 GLU A C 1
ATOM 1612 O O . GLU A 1 196 ? -11.826 9.070 6.523 1.00 91.94 196 GLU A O 1
ATOM 1617 N N . ALA A 1 197 ? -11.437 9.176 8.732 1.00 91.12 197 ALA A N 1
ATOM 1618 C CA . ALA A 1 197 ? -10.136 8.507 8.680 1.00 91.12 197 ALA A CA 1
ATOM 1619 C C . ALA A 1 197 ? -10.242 7.047 8.192 1.00 91.12 197 ALA A C 1
ATOM 1621 O O . ALA A 1 197 ? -9.422 6.583 7.400 1.00 91.12 197 ALA A O 1
ATOM 1622 N N . ILE A 1 198 ? -11.288 6.316 8.601 1.00 92.81 198 ILE A N 1
ATOM 1623 C CA . ILE A 1 198 ? -11.558 4.969 8.066 1.00 92.81 198 ILE A CA 1
ATOM 1624 C C . ILE A 1 198 ? -11.891 5.038 6.570 1.00 92.81 198 ILE A C 1
ATOM 1626 O O . ILE A 1 198 ? -11.470 4.176 5.796 1.00 92.81 198 ILE A O 1
ATOM 1630 N N . ASN A 1 199 ? -12.642 6.053 6.141 1.00 93.19 199 ASN A N 1
ATOM 1631 C CA . ASN A 1 199 ? -12.950 6.237 4.730 1.00 93.19 199 ASN A CA 1
ATOM 1632 C C . ASN A 1 199 ? -11.693 6.580 3.917 1.00 93.19 199 ASN A C 1
ATOM 1634 O O . ASN A 1 199 ? -11.501 6.008 2.849 1.00 93.19 199 ASN A O 1
ATOM 1638 N N . GLU A 1 200 ? -10.815 7.435 4.444 1.00 92.81 200 GLU A N 1
ATOM 1639 C CA . GLU A 1 200 ? -9.516 7.751 3.843 1.00 92.81 200 GLU A CA 1
ATOM 1640 C C . GLU A 1 200 ? -8.705 6.473 3.591 1.00 92.81 200 GLU A C 1
ATOM 1642 O O . GLU A 1 200 ? -8.288 6.228 2.456 1.00 92.81 200 GLU A O 1
ATOM 1647 N N . PHE A 1 201 ? -8.597 5.598 4.598 1.00 92.12 201 PHE A N 1
ATOM 1648 C CA . PHE A 1 201 ? -7.950 4.291 4.459 1.00 92.12 201 PHE A CA 1
ATOM 1649 C C . PHE A 1 201 ? -8.554 3.447 3.328 1.00 92.12 201 PHE A C 1
ATOM 1651 O O . PHE A 1 201 ? -7.822 2.869 2.528 1.00 92.12 201 PHE A O 1
ATOM 1658 N N . LYS A 1 202 ? -9.886 3.388 3.220 1.00 89.50 202 LYS A N 1
ATOM 1659 C CA . LYS A 1 202 ? -10.573 2.598 2.182 1.00 89.50 202 LYS A CA 1
ATOM 1660 C C . LYS A 1 202 ? -10.426 3.168 0.777 1.00 89.50 202 LYS A C 1
ATOM 1662 O O . LYS A 1 202 ? -10.492 2.420 -0.195 1.00 89.50 202 LYS A O 1
ATOM 1667 N N . THR A 1 203 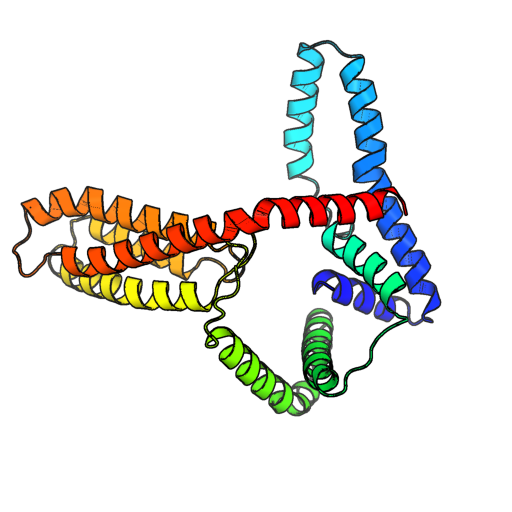? -10.265 4.481 0.665 1.00 90.75 203 THR A N 1
ATOM 1668 C CA . THR A 1 203 ? -10.053 5.163 -0.618 1.00 90.75 203 THR A CA 1
ATOM 1669 C C . THR A 1 203 ? -8.591 5.185 -1.055 1.00 90.75 203 THR A C 1
ATOM 1671 O O . THR A 1 203 ? -8.308 5.535 -2.202 1.00 90.75 203 THR A O 1
ATOM 1674 N N . ALA A 1 204 ? -7.661 4.811 -0.170 1.00 87.06 204 ALA A N 1
ATOM 1675 C CA . ALA A 1 204 ? -6.250 4.728 -0.501 1.00 87.06 204 ALA A CA 1
ATOM 1676 C C . ALA A 1 204 ? -6.021 3.729 -1.647 1.00 87.06 204 ALA A C 1
ATOM 1678 O O . ALA A 1 204 ? -6.615 2.651 -1.706 1.00 87.06 204 ALA A O 1
ATOM 1679 N N . GLY A 1 205 ? -5.142 4.090 -2.585 1.00 82.19 205 GLY A N 1
ATOM 1680 C CA . GLY A 1 205 ? -4.852 3.240 -3.735 1.00 82.19 205 GLY A CA 1
ATOM 1681 C C . GLY A 1 205 ? -4.262 1.898 -3.301 1.00 82.19 205 GLY A C 1
ATOM 1682 O O . GLY A 1 205 ? -3.382 1.851 -2.445 1.00 82.19 205 GLY A O 1
ATOM 1683 N N . LEU A 1 206 ? -4.673 0.803 -3.940 1.00 76.50 206 LEU A N 1
ATOM 1684 C CA . LEU A 1 206 ? -4.162 -0.543 -3.636 1.00 76.50 206 LEU A CA 1
ATOM 1685 C C . LEU A 1 206 ? -2.673 -0.733 -3.976 1.00 76.50 206 LEU A C 1
ATOM 1687 O O . LEU A 1 206 ? -2.072 -1.716 -3.561 1.00 76.50 206 LEU A O 1
ATOM 1691 N N . SER A 1 207 ? -2.072 0.199 -4.722 1.00 77.06 207 SER A N 1
ATOM 1692 C CA . SER A 1 207 ? -0.630 0.262 -4.991 1.00 77.06 207 SER A CA 1
ATOM 1693 C C . SER A 1 207 ? 0.161 1.003 -3.909 1.00 77.06 207 SER A C 1
ATOM 1695 O O . SER A 1 207 ? 1.372 1.162 -4.038 1.00 77.06 207 SER A O 1
ATOM 1697 N N . THR A 1 208 ? -0.511 1.526 -2.882 1.00 82.81 208 THR A N 1
ATOM 1698 C CA . THR A 1 208 ? 0.141 2.230 -1.777 1.00 82.81 208 THR A CA 1
ATOM 1699 C C . THR A 1 208 ? 0.971 1.236 -0.971 1.00 82.81 208 THR A C 1
ATOM 1701 O O . THR A 1 208 ? 0.510 0.133 -0.673 1.00 82.81 208 THR A O 1
ATOM 1704 N N . SER A 1 209 ? 2.200 1.616 -0.614 1.00 86.88 209 SER A N 1
ATOM 1705 C CA . SER A 1 209 ? 3.059 0.745 0.182 1.00 86.88 209 SER A CA 1
ATOM 1706 C C . SER A 1 209 ? 2.443 0.424 1.538 1.00 86.88 209 SER A C 1
ATOM 1708 O O . SER A 1 209 ? 1.719 1.232 2.131 1.00 86.88 209 SER A O 1
ATOM 1710 N N . HIS A 1 210 ? 2.759 -0.762 2.047 1.00 86.56 210 HIS A N 1
ATOM 1711 C CA . HIS A 1 210 ? 2.206 -1.240 3.305 1.00 86.56 210 HIS A CA 1
ATOM 1712 C C . HIS A 1 210 ? 2.501 -0.287 4.475 1.00 86.56 210 HIS A C 1
ATOM 1714 O O . HIS A 1 210 ? 1.624 -0.045 5.297 1.00 86.56 210 HIS A O 1
ATOM 1720 N N . MET A 1 211 ? 3.684 0.336 4.522 1.00 87.31 211 MET A N 1
ATOM 1721 C CA . MET A 1 211 ? 4.024 1.291 5.585 1.00 87.31 211 MET A CA 1
ATOM 1722 C C . MET A 1 211 ? 3.141 2.547 5.585 1.00 87.31 211 MET A C 1
ATOM 1724 O O . MET A 1 211 ? 2.753 3.045 6.638 1.00 87.31 211 MET A O 1
ATOM 1728 N N . LYS A 1 212 ? 2.772 3.055 4.405 1.00 87.81 212 LYS A N 1
ATOM 1729 C CA . LYS A 1 212 ? 1.838 4.185 4.304 1.00 87.81 212 LYS A CA 1
ATOM 1730 C C . LYS A 1 212 ? 0.437 3.783 4.768 1.00 87.81 212 LYS A C 1
ATOM 1732 O O . LYS A 1 212 ? -0.220 4.560 5.452 1.00 87.81 212 LYS A O 1
ATOM 1737 N N . MET A 1 213 ? 0.008 2.556 4.465 1.00 88.00 213 MET A N 1
ATOM 1738 C CA . MET A 1 213 ? -1.237 2.002 5.008 1.00 88.00 213 MET A CA 1
ATOM 1739 C C . MET A 1 213 ? -1.167 1.867 6.539 1.00 88.00 213 MET A C 1
ATOM 1741 O O . MET A 1 213 ? -2.136 2.193 7.222 1.00 88.00 213 MET A O 1
ATOM 1745 N N . ALA A 1 214 ? -0.018 1.462 7.092 1.00 89.00 214 ALA A N 1
ATOM 1746 C CA . ALA A 1 214 ? 0.218 1.414 8.536 1.00 89.00 214 ALA A CA 1
ATOM 1747 C C . ALA A 1 214 ? 0.101 2.791 9.193 1.00 89.00 214 ALA A C 1
ATOM 1749 O O . ALA A 1 214 ? -0.560 2.908 10.220 1.00 89.00 214 ALA A O 1
ATOM 1750 N N . ALA A 1 215 ? 0.639 3.838 8.567 1.00 90.69 215 ALA A N 1
ATOM 1751 C CA . ALA A 1 215 ? 0.499 5.209 9.054 1.00 90.69 215 ALA A CA 1
ATOM 1752 C C . ALA A 1 215 ? -0.971 5.677 9.101 1.00 90.69 215 ALA A C 1
ATOM 1754 O O . ALA A 1 215 ? -1.377 6.352 10.046 1.00 90.69 215 ALA A O 1
ATOM 1755 N N . LEU A 1 216 ? -1.799 5.282 8.125 1.00 90.62 216 LEU A N 1
ATOM 1756 C CA . LEU A 1 216 ? -3.240 5.568 8.151 1.00 90.62 216 LEU A CA 1
ATOM 1757 C C . LEU A 1 216 ? -3.939 4.848 9.315 1.00 90.62 216 LEU A C 1
ATOM 1759 O O . LEU A 1 216 ? -4.755 5.450 10.012 1.00 90.62 216 LEU A O 1
ATOM 1763 N N . VAL A 1 217 ? -3.587 3.585 9.575 1.00 90.12 217 VAL A N 1
ATOM 1764 C CA . VAL A 1 217 ? -4.107 2.830 10.730 1.00 90.12 217 VAL A CA 1
ATOM 1765 C C . VAL A 1 217 ? -3.647 3.448 12.055 1.00 90.12 217 VAL A C 1
ATOM 1767 O O . VAL A 1 217 ? -4.451 3.591 12.976 1.00 90.12 217 VAL A O 1
ATOM 1770 N N . GLU A 1 218 ? -2.388 3.876 12.152 1.00 90.94 218 GLU A N 1
ATOM 1771 C CA . GLU A 1 218 ? -1.859 4.611 13.307 1.00 90.94 218 GLU A CA 1
ATOM 1772 C C . GLU A 1 218 ? -2.625 5.914 13.548 1.00 90.94 218 GLU A C 1
ATOM 1774 O O . GLU A 1 218 ? -2.990 6.205 14.688 1.00 90.94 218 GLU A O 1
ATOM 1779 N N . ASN A 1 219 ? -2.926 6.670 12.487 1.00 90.69 219 ASN A N 1
ATOM 1780 C CA . ASN A 1 219 ? -3.729 7.885 12.580 1.00 90.69 219 ASN A CA 1
ATOM 1781 C C . ASN A 1 219 ? -5.136 7.582 13.120 1.00 90.69 219 ASN A C 1
ATOM 1783 O O . ASN A 1 219 ? -5.586 8.239 14.058 1.00 90.69 219 ASN A O 1
ATOM 1787 N N . ILE A 1 220 ? -5.798 6.534 12.611 1.00 89.00 220 ILE A N 1
ATOM 1788 C CA . ILE A 1 220 ? -7.103 6.086 13.122 1.00 89.00 220 ILE A CA 1
ATOM 1789 C C . ILE A 1 220 ? -7.004 5.753 14.615 1.00 89.00 220 ILE A C 1
ATOM 1791 O O . ILE A 1 220 ? -7.799 6.265 15.400 1.00 89.00 220 ILE A O 1
ATOM 1795 N N . ILE A 1 221 ? -6.015 4.958 15.038 1.00 87.38 221 ILE A N 1
ATOM 1796 C CA . ILE A 1 221 ? -5.807 4.634 16.460 1.00 87.38 221 ILE A CA 1
ATOM 1797 C C . ILE A 1 221 ? -5.573 5.907 17.279 1.00 87.38 221 ILE A C 1
ATOM 1799 O O . ILE A 1 221 ? -6.114 6.026 18.376 1.00 87.38 221 ILE A O 1
ATOM 1803 N N . GLY A 1 222 ? -4.787 6.857 16.771 1.00 85.81 222 GLY A N 1
ATOM 1804 C CA . GLY A 1 222 ? -4.496 8.123 17.438 1.00 85.81 222 GLY A CA 1
ATOM 1805 C C . GLY A 1 222 ? -5.740 8.989 17.634 1.00 85.81 222 GLY A C 1
ATOM 1806 O O . GLY A 1 222 ? -5.970 9.485 18.739 1.00 85.81 222 GLY A O 1
ATOM 1807 N N . ILE A 1 223 ? -6.566 9.132 16.594 1.00 84.44 223 ILE A N 1
ATOM 1808 C CA . ILE A 1 223 ? -7.847 9.852 16.647 1.00 84.44 223 ILE A CA 1
ATOM 1809 C C . ILE A 1 223 ? -8.796 9.147 17.616 1.00 84.44 223 ILE A C 1
ATOM 1811 O O . ILE A 1 223 ? -9.343 9.789 18.515 1.00 84.44 223 ILE A O 1
ATOM 1815 N N . VAL A 1 224 ? -8.952 7.825 17.476 1.00 81.81 224 VAL A N 1
ATOM 1816 C CA . VAL A 1 224 ? -9.809 7.037 18.363 1.00 81.81 224 VAL A CA 1
ATOM 1817 C C . VAL A 1 224 ? -9.310 7.140 19.791 1.00 81.81 224 VAL A C 1
ATOM 1819 O O . VAL A 1 224 ? -10.136 7.300 20.660 1.00 81.81 224 VAL A O 1
ATOM 1822 N N . TYR A 1 225 ? -8.010 7.101 20.080 1.00 80.69 225 TYR A N 1
ATOM 1823 C CA . TYR A 1 225 ? -7.511 7.172 21.454 1.00 80.69 225 TYR A CA 1
ATOM 1824 C C . TYR A 1 225 ? -7.737 8.544 22.088 1.00 80.69 225 TYR A C 1
ATOM 1826 O O . TYR A 1 225 ? -8.310 8.618 23.174 1.00 80.69 225 TYR A O 1
ATOM 1834 N N . LYS A 1 226 ? -7.345 9.622 21.391 1.00 77.94 226 LYS A N 1
ATOM 1835 C CA . LYS A 1 226 ? -7.567 10.999 21.858 1.00 77.94 226 LYS A CA 1
ATOM 1836 C C . LYS A 1 226 ? -9.040 11.233 22.159 1.00 77.94 226 LYS A C 1
ATOM 1838 O O . LYS A 1 226 ? -9.373 11.781 23.203 1.00 77.94 226 LYS A O 1
ATOM 1843 N N . GLN A 1 227 ? -9.915 10.746 21.283 1.00 70.88 227 GLN A N 1
ATOM 1844 C CA . GLN A 1 227 ? -11.335 10.935 21.486 1.00 70.88 227 GLN A CA 1
ATOM 1845 C C . GLN A 1 227 ? -11.965 9.944 22.454 1.00 70.88 227 GLN A C 1
ATOM 1847 O O . GLN A 1 227 ? -12.854 10.307 23.215 1.00 70.88 227 GLN A O 1
ATOM 1852 N N . SER A 1 228 ? -11.550 8.686 22.412 1.00 67.31 228 SER A N 1
ATOM 1853 C CA . SER A 1 228 ? -12.049 7.623 23.275 1.00 67.31 228 SER A CA 1
ATOM 1854 C C . SER A 1 228 ? -11.750 7.962 24.720 1.00 67.31 228 SER A C 1
ATOM 1856 O O . SER A 1 228 ? -12.564 7.641 25.560 1.00 67.31 228 SER A O 1
ATOM 1858 N N . GLU A 1 229 ? -10.673 8.672 25.047 1.00 68.69 229 GLU A N 1
ATOM 1859 C CA . GLU A 1 229 ? -10.469 9.107 26.426 1.00 68.69 229 GLU A CA 1
ATOM 1860 C C . GLU A 1 229 ? -11.552 10.092 26.908 1.00 68.69 229 GLU A C 1
ATOM 1862 O O . GLU A 1 229 ? -11.995 10.011 28.051 1.00 68.69 229 GLU A O 1
ATOM 1867 N N . GLU A 1 230 ? -12.021 10.993 26.047 1.00 68.38 230 GLU A N 1
ATOM 1868 C CA . GLU A 1 230 ? -13.131 11.906 26.349 1.00 68.38 230 GLU A CA 1
ATOM 1869 C C . GLU A 1 230 ? -14.486 11.192 26.301 1.00 68.38 230 GLU A C 1
ATOM 1871 O O . GLU A 1 230 ? -15.332 11.383 27.172 1.00 68.38 230 GLU A O 1
ATOM 1876 N N . TRP A 1 231 ? -14.678 10.331 25.300 1.00 72.00 231 TRP A N 1
ATOM 1877 C CA . TRP A 1 231 ? -15.892 9.553 25.095 1.00 72.00 231 TRP A CA 1
ATOM 1878 C C . TRP A 1 231 ? -16.083 8.518 26.203 1.00 72.00 231 TRP A C 1
ATOM 1880 O O . TRP A 1 231 ? -17.137 8.487 26.809 1.00 72.00 231 TRP A O 1
ATOM 1890 N N . GLU A 1 232 ? -15.069 7.730 26.556 1.00 71.81 232 GLU A N 1
ATOM 1891 C CA . GLU A 1 232 ? -15.117 6.717 27.625 1.00 71.81 232 GLU A CA 1
ATOM 1892 C C . GLU A 1 232 ? -15.307 7.333 29.015 1.00 71.81 232 GLU A C 1
ATOM 1894 O O . GLU A 1 232 ? -15.795 6.651 29.911 1.00 71.81 232 GLU A O 1
ATOM 1899 N N . LYS A 1 233 ? -14.952 8.612 29.218 1.00 72.25 233 LYS A N 1
ATOM 1900 C CA . LYS A 1 233 ? -15.297 9.337 30.455 1.00 72.25 233 LYS A CA 1
ATOM 1901 C C . LYS A 1 233 ? -16.806 9.579 30.575 1.00 72.25 233 LYS A C 1
ATOM 1903 O O . LYS A 1 233 ? -17.307 9.669 31.691 1.00 72.25 233 LYS A O 1
ATOM 1908 N N . MET A 1 234 ? -17.517 9.691 29.452 1.00 68.12 234 MET A N 1
ATOM 1909 C CA . MET A 1 234 ? -18.951 10.009 29.388 1.00 68.12 234 MET A CA 1
ATOM 1910 C C . MET A 1 234 ? -19.825 8.821 28.947 1.00 68.12 234 MET A C 1
ATOM 1912 O O . MET A 1 234 ? -21.038 8.836 29.147 1.00 68.12 234 MET A O 1
ATOM 1916 N N . ALA A 1 235 ? -19.227 7.790 28.355 1.00 66.50 235 ALA A N 1
ATOM 1917 C CA . ALA A 1 235 ? -19.911 6.648 27.777 1.00 66.50 235 ALA A CA 1
ATOM 1918 C C . ALA A 1 235 ? -20.144 5.547 28.809 1.00 66.50 235 ALA A C 1
ATOM 1920 O O . ALA A 1 235 ? -19.263 5.168 29.579 1.00 66.50 235 ALA A O 1
ATOM 1921 N N . ASP A 1 236 ? -21.342 4.971 28.766 1.00 74.31 236 ASP A N 1
ATOM 1922 C CA . ASP A 1 236 ? -21.639 3.747 29.498 1.00 74.31 236 ASP A CA 1
ATOM 1923 C C . ASP A 1 236 ? -20.863 2.554 28.903 1.00 74.31 236 ASP A C 1
ATOM 1925 O O . ASP A 1 236 ? -20.532 2.542 27.713 1.00 74.31 236 ASP A O 1
ATOM 1929 N N . LYS A 1 237 ? -20.633 1.501 29.698 1.00 72.00 237 LYS A N 1
ATOM 1930 C CA . LYS A 1 237 ? -19.915 0.279 29.279 1.00 72.00 237 LYS A CA 1
ATOM 1931 C C . LYS A 1 237 ? -20.505 -0.334 28.006 1.00 72.00 237 LYS A C 1
ATOM 1933 O O . LYS A 1 237 ? -19.781 -0.916 27.204 1.00 72.00 237 LYS A O 1
ATOM 1938 N N . ALA A 1 238 ? -21.813 -0.170 27.801 1.00 72.25 238 ALA A N 1
ATOM 1939 C CA . ALA A 1 238 ? -22.536 -0.641 26.625 1.00 72.25 238 ALA A CA 1
ATOM 1940 C C . ALA A 1 238 ? -22.260 0.158 25.335 1.00 72.25 238 ALA A C 1
ATOM 1942 O O . ALA A 1 238 ? -22.684 -0.290 24.273 1.00 72.25 238 ALA A O 1
ATOM 1943 N N . ASN A 1 239 ? -21.577 1.308 25.391 1.00 75.31 239 ASN A N 1
ATOM 1944 C CA . ASN A 1 239 ? -21.195 2.137 24.237 1.00 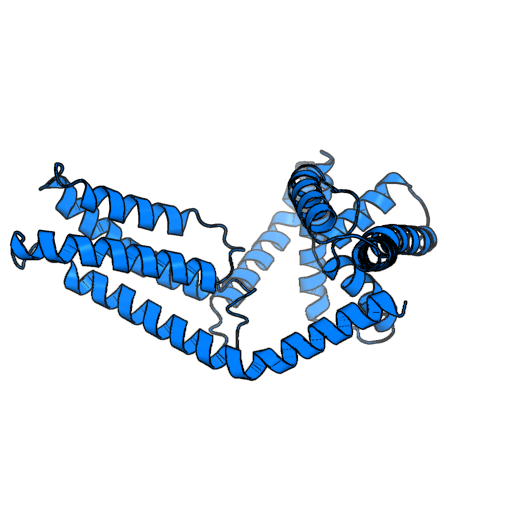75.31 239 ASN A CA 1
ATOM 1945 C C . ASN A 1 239 ? -19.670 2.373 24.157 1.00 75.31 239 ASN A C 1
ATOM 1947 O O . ASN A 1 239 ? -19.222 3.318 23.505 1.00 75.31 239 ASN A O 1
ATOM 1951 N N . SER A 1 240 ? -18.878 1.523 24.820 1.00 79.75 240 SER A N 1
ATOM 1952 C CA . SER A 1 240 ? -17.415 1.548 24.727 1.00 79.75 240 SER A CA 1
ATOM 1953 C C . SER A 1 240 ? -16.937 1.096 23.341 1.00 79.75 240 SER A C 1
ATOM 1955 O O . SER A 1 240 ? -17.565 0.234 22.723 1.00 79.75 240 SER A O 1
ATOM 1957 N N . LEU A 1 241 ? -15.825 1.684 22.883 1.00 81.06 241 LEU A N 1
ATOM 1958 C CA . LEU A 1 241 ? -15.125 1.356 21.626 1.00 81.06 241 LEU A CA 1
ATOM 1959 C C . LEU A 1 241 ? -13.823 0.565 21.862 1.00 81.06 241 LEU A C 1
ATOM 1961 O O . LEU A 1 241 ? -13.054 0.314 20.933 1.00 81.06 241 LEU A O 1
ATOM 1965 N N . ARG A 1 242 ? -13.525 0.208 23.118 1.00 81.38 242 ARG A N 1
ATOM 1966 C CA . ARG A 1 242 ? -12.247 -0.416 23.500 1.00 81.38 242 ARG A CA 1
ATOM 1967 C C . ARG A 1 242 ? -12.020 -1.778 22.856 1.00 81.38 242 ARG A C 1
ATOM 1969 O O . ARG A 1 242 ? -10.878 -2.107 22.549 1.00 81.38 242 ARG A O 1
ATOM 1976 N N . ASN A 1 243 ? -13.078 -2.560 22.665 1.00 83.62 243 ASN A N 1
ATOM 1977 C CA . ASN A 1 243 ? -12.965 -3.909 22.116 1.00 83.62 243 ASN A CA 1
ATOM 1978 C C . ASN A 1 243 ? -12.554 -3.855 20.643 1.00 83.62 243 ASN A C 1
ATOM 1980 O O . ASN A 1 243 ? -11.588 -4.497 20.243 1.00 83.62 243 ASN A O 1
ATOM 1984 N N . GLU A 1 244 ? -13.234 -3.017 19.865 1.00 85.81 244 GLU A N 1
ATOM 1985 C CA . GLU A 1 244 ? -12.955 -2.787 18.454 1.00 85.81 244 GLU A CA 1
ATOM 1986 C C . GLU A 1 244 ? -11.571 -2.142 18.270 1.00 85.81 244 GLU A C 1
ATOM 1988 O O . GLU A 1 244 ? -10.824 -2.517 17.369 1.00 85.81 244 GLU A O 1
ATOM 1993 N N . LEU A 1 245 ? -11.175 -1.227 19.165 1.00 85.62 245 LEU A N 1
ATOM 1994 C CA . LEU A 1 245 ? -9.843 -0.617 19.142 1.00 85.62 245 LEU A CA 1
ATOM 1995 C C . LEU A 1 245 ? -8.719 -1.625 19.430 1.00 85.62 245 LEU A C 1
ATOM 1997 O O . LEU A 1 245 ? -7.631 -1.492 18.869 1.00 85.62 245 LEU A O 1
ATOM 2001 N N . ASN A 1 246 ? -8.951 -2.616 20.294 1.00 88.81 246 ASN A N 1
ATOM 2002 C CA . ASN A 1 246 ? -7.951 -3.641 20.588 1.00 88.81 246 ASN A CA 1
ATOM 2003 C C . ASN A 1 246 ? -7.619 -4.477 19.344 1.00 88.81 246 ASN A C 1
ATOM 2005 O O . ASN A 1 246 ? -6.437 -4.673 19.073 1.00 88.81 246 ASN A O 1
ATOM 2009 N N . GLU A 1 247 ? -8.615 -4.872 18.541 1.00 90.69 247 GLU A N 1
ATOM 2010 C CA . GLU A 1 247 ? -8.369 -5.593 17.278 1.00 90.69 247 GLU A CA 1
ATOM 2011 C C . GLU A 1 247 ? -7.501 -4.762 16.310 1.00 90.69 247 GLU A C 1
ATOM 2013 O O . GLU A 1 247 ? -6.563 -5.278 15.698 1.00 90.69 247 GLU A O 1
ATOM 2018 N N . VAL A 1 248 ? -7.758 -3.451 16.205 1.00 90.75 248 VAL A N 1
ATOM 2019 C CA . VAL A 1 248 ? -6.969 -2.543 15.348 1.00 90.75 248 VAL A CA 1
ATOM 2020 C C . VAL A 1 248 ? -5.534 -2.381 15.872 1.00 90.75 248 VAL A C 1
ATOM 2022 O O . VAL A 1 248 ? -4.585 -2.308 15.090 1.00 90.75 248 VAL A O 1
ATOM 2025 N N . ARG A 1 249 ? -5.341 -2.356 17.197 1.00 90.69 249 ARG A N 1
ATOM 2026 C CA . ARG A 1 249 ? -4.007 -2.292 17.820 1.00 90.69 249 ARG A CA 1
ATOM 2027 C C . ARG A 1 249 ? -3.201 -3.564 17.586 1.00 90.69 249 ARG A C 1
ATOM 2029 O O . ARG A 1 249 ? -2.018 -3.471 17.274 1.00 90.69 249 ARG A O 1
ATOM 2036 N N . GLU A 1 250 ? -3.823 -4.732 17.722 1.00 92.81 250 GLU A N 1
ATOM 2037 C CA . GLU A 1 250 ? -3.173 -6.017 17.443 1.00 92.81 250 GLU A CA 1
ATOM 2038 C C . GLU A 1 250 ? -2.720 -6.107 15.984 1.00 92.81 250 GLU A C 1
ATOM 2040 O O . GLU A 1 250 ? -1.580 -6.489 15.717 1.00 92.81 250 GLU A O 1
ATOM 2045 N N . LEU A 1 251 ? -3.562 -5.654 15.049 1.00 92.44 251 LEU A N 1
ATOM 2046 C CA . LEU A 1 251 ? -3.201 -5.548 13.638 1.00 92.44 251 LEU A CA 1
ATOM 2047 C C . LEU A 1 251 ? -1.955 -4.672 13.427 1.00 92.44 251 LEU A C 1
ATOM 2049 O O . LEU A 1 251 ? -1.032 -5.079 12.723 1.00 92.44 251 LEU A O 1
ATOM 2053 N N . LEU A 1 252 ? -1.896 -3.493 14.055 1.00 92.69 252 LEU A N 1
ATOM 2054 C CA . LEU A 1 252 ? -0.730 -2.613 13.943 1.00 92.69 252 LEU A CA 1
ATOM 2055 C C . LEU A 1 252 ? 0.540 -3.273 14.504 1.00 92.69 252 LEU A C 1
ATOM 2057 O O . LEU A 1 252 ? 1.614 -3.154 13.915 1.00 92.69 252 LEU A O 1
ATOM 2061 N N . VAL A 1 253 ? 0.432 -3.990 15.624 1.00 93.25 253 VAL A N 1
ATOM 2062 C CA . VAL A 1 253 ? 1.562 -4.732 16.202 1.00 93.25 253 VAL A CA 1
ATOM 2063 C C . VAL A 1 253 ? 2.065 -5.806 15.234 1.00 93.25 253 VAL A C 1
ATOM 2065 O O . VAL A 1 253 ? 3.278 -5.944 15.059 1.00 93.25 253 VAL A O 1
ATOM 2068 N N . ASP A 1 254 ? 1.169 -6.539 14.573 1.00 91.06 254 ASP A N 1
ATOM 2069 C CA . ASP A 1 254 ? 1.544 -7.506 13.536 1.00 91.06 254 ASP A CA 1
ATOM 2070 C C . ASP A 1 254 ? 2.276 -6.824 12.369 1.00 91.06 254 ASP A C 1
ATOM 2072 O O . ASP A 1 254 ? 3.285 -7.336 11.880 1.00 91.06 254 ASP A O 1
ATOM 2076 N N . TRP A 1 255 ? 1.832 -5.632 11.968 1.00 91.56 255 TRP A N 1
ATOM 2077 C CA . TRP A 1 255 ? 2.464 -4.852 10.902 1.00 91.56 255 TRP A CA 1
ATOM 2078 C C . TRP A 1 255 ? 3.863 -4.358 11.279 1.00 91.56 255 TRP A C 1
ATOM 2080 O O . TRP A 1 255 ? 4.787 -4.458 10.471 1.00 91.56 255 TRP A O 1
ATOM 2090 N N . LYS A 1 256 ? 4.077 -3.944 12.532 1.00 91.62 256 LYS A N 1
ATOM 2091 C CA . LYS A 1 256 ? 5.421 -3.624 13.041 1.00 91.62 256 LYS A CA 1
ATOM 2092 C C . LYS A 1 256 ? 6.331 -4.849 13.107 1.00 91.62 256 LYS A C 1
ATOM 2094 O O . LYS A 1 256 ? 7.517 -4.750 12.808 1.00 91.62 256 LYS A O 1
ATOM 2099 N N . LYS A 1 257 ? 5.803 -6.033 13.433 1.00 90.31 257 LYS A N 1
ATOM 2100 C CA . LYS A 1 257 ? 6.592 -7.275 13.350 1.00 90.31 257 LYS A CA 1
ATOM 2101 C C . LYS A 1 257 ? 6.999 -7.583 11.908 1.00 90.31 257 LYS A C 1
ATOM 2103 O O . LYS A 1 257 ? 8.135 -7.995 11.686 1.00 90.31 257 LYS A O 1
ATOM 2108 N N . MET A 1 258 ? 6.105 -7.381 10.937 1.00 87.75 258 MET A N 1
ATOM 2109 C CA . MET A 1 258 ? 6.441 -7.530 9.515 1.00 87.75 258 MET A CA 1
ATOM 2110 C C . MET A 1 258 ? 7.528 -6.542 9.079 1.00 87.75 258 MET A C 1
ATOM 2112 O O . MET A 1 258 ? 8.453 -6.935 8.372 1.00 87.75 258 MET A O 1
ATOM 2116 N N . GLU A 1 259 ? 7.463 -5.293 9.543 1.00 88.69 259 GLU A N 1
ATOM 2117 C CA . GLU A 1 259 ? 8.507 -4.290 9.308 1.00 88.69 259 GLU A CA 1
ATOM 2118 C C . GLU A 1 259 ? 9.872 -4.777 9.810 1.00 88.69 259 GLU A C 1
ATOM 2120 O O . GLU A 1 259 ? 10.824 -4.831 9.033 1.00 88.69 259 GLU A O 1
ATOM 2125 N N . VAL A 1 260 ? 9.952 -5.235 11.062 1.00 89.44 260 VAL A N 1
ATOM 2126 C CA . VAL A 1 260 ? 11.202 -5.748 11.647 1.00 89.44 260 VAL A CA 1
ATOM 2127 C C . VAL A 1 260 ? 11.743 -6.949 10.865 1.00 89.44 260 VAL A C 1
ATOM 2129 O O . VAL A 1 260 ? 12.946 -7.036 10.630 1.00 89.44 260 VAL A O 1
ATOM 2132 N N . ARG A 1 261 ? 10.874 -7.859 10.400 1.00 87.44 261 ARG A N 1
ATOM 2133 C CA . ARG A 1 261 ? 11.296 -8.981 9.539 1.00 87.44 261 ARG A CA 1
ATOM 2134 C C . ARG A 1 261 ? 11.912 -8.495 8.225 1.00 87.44 261 ARG A C 1
ATOM 2136 O O . ARG A 1 261 ? 12.846 -9.118 7.730 1.00 87.44 261 ARG A O 1
ATOM 2143 N N . SER A 1 262 ? 11.420 -7.385 7.674 1.00 86.25 262 SER A N 1
ATOM 2144 C CA . SER A 1 262 ? 11.937 -6.815 6.426 1.00 86.25 262 SER A CA 1
ATOM 2145 C C . SER A 1 262 ? 13.322 -6.183 6.559 1.00 86.25 262 SER A C 1
ATOM 2147 O O . SER A 1 262 ? 14.049 -6.113 5.569 1.00 86.25 262 SER A O 1
ATOM 2149 N N . TRP A 1 263 ? 13.726 -5.782 7.770 1.00 88.25 263 TRP A N 1
ATOM 2150 C CA . TRP A 1 263 ? 15.031 -5.159 8.007 1.00 88.25 263 TRP A CA 1
ATOM 2151 C C . TRP A 1 263 ? 16.200 -6.088 7.691 1.00 88.25 263 TRP A C 1
ATOM 2153 O O . TRP A 1 263 ? 17.221 -5.622 7.194 1.00 88.25 263 TRP A O 1
ATOM 2163 N N . ALA A 1 264 ? 16.038 -7.394 7.919 1.00 84.69 264 ALA A N 1
ATOM 2164 C CA . ALA A 1 264 ? 17.072 -8.382 7.616 1.00 84.69 264 ALA A CA 1
ATOM 2165 C C . ALA A 1 264 ? 17.444 -8.413 6.121 1.00 84.69 264 ALA A C 1
ATOM 2167 O O . ALA A 1 264 ? 18.593 -8.674 5.783 1.00 84.69 264 ALA A O 1
ATOM 2168 N N . GLU A 1 265 ? 16.493 -8.101 5.237 1.00 84.38 265 GLU A N 1
ATOM 2169 C CA . GLU A 1 265 ? 16.674 -8.125 3.780 1.00 84.38 265 GLU A CA 1
ATOM 2170 C C . GLU A 1 265 ? 16.942 -6.726 3.196 1.00 84.38 265 GLU A C 1
ATOM 2172 O O . GLU A 1 265 ? 17.206 -6.578 2.003 1.00 84.38 265 GLU A O 1
ATOM 2177 N N . LEU A 1 266 ? 16.891 -5.675 4.021 1.00 84.12 266 LEU A N 1
ATOM 2178 C CA . LEU A 1 266 ? 17.015 -4.294 3.558 1.00 84.12 266 LEU A CA 1
ATOM 2179 C C . LEU A 1 266 ? 18.375 -4.036 2.900 1.00 84.12 266 LEU A C 1
ATOM 2181 O O . LEU A 1 266 ? 18.422 -3.428 1.833 1.00 84.12 266 LEU A O 1
ATOM 2185 N N . LEU A 1 267 ? 19.459 -4.545 3.497 1.00 85.69 267 LEU A N 1
ATOM 2186 C CA . LEU A 1 267 ? 20.812 -4.367 2.967 1.00 85.69 267 LEU A CA 1
ATOM 2187 C C . LEU A 1 267 ? 20.966 -5.026 1.589 1.00 85.69 267 LEU A C 1
ATOM 2189 O O . LEU A 1 267 ? 21.415 -4.376 0.645 1.00 85.69 267 LEU A O 1
ATOM 2193 N N . ASN A 1 268 ? 20.507 -6.273 1.455 1.00 86.81 268 ASN A N 1
ATOM 2194 C CA . ASN A 1 268 ? 20.517 -7.009 0.189 1.00 86.81 268 ASN A CA 1
ATOM 2195 C C . ASN A 1 268 ? 19.733 -6.256 -0.897 1.00 86.81 268 ASN A C 1
ATOM 2197 O O . ASN A 1 268 ? 20.168 -6.169 -2.044 1.00 86.81 268 ASN A O 1
ATOM 2201 N N . ARG A 1 269 ? 18.585 -5.659 -0.550 1.00 83.88 269 ARG A N 1
ATOM 2202 C CA . ARG A 1 269 ? 17.794 -4.847 -1.490 1.00 83.88 269 ARG A CA 1
ATOM 2203 C C . ARG A 1 269 ? 18.522 -3.581 -1.912 1.00 83.88 269 ARG A C 1
ATOM 2205 O O . ARG A 1 269 ? 18.585 -3.306 -3.104 1.00 83.88 269 ARG A O 1
ATOM 2212 N N . THR A 1 270 ? 19.101 -2.841 -0.967 1.00 85.19 270 THR A N 1
ATOM 2213 C CA . THR A 1 270 ? 19.868 -1.631 -1.295 1.00 85.19 270 THR A CA 1
ATOM 2214 C C . THR A 1 270 ? 21.084 -1.937 -2.161 1.00 85.19 270 THR A C 1
ATOM 2216 O O . THR A 1 270 ? 21.387 -1.178 -3.076 1.00 85.19 270 THR A O 1
ATOM 2219 N N . GLU A 1 271 ? 21.750 -3.070 -1.926 1.00 87.38 271 GLU A N 1
ATOM 2220 C CA . GLU A 1 271 ? 22.855 -3.521 -2.766 1.00 87.38 271 GLU A CA 1
ATOM 2221 C C . GLU A 1 271 ? 22.372 -3.860 -4.182 1.00 87.38 271 GLU A C 1
ATOM 2223 O O . GLU A 1 271 ? 22.954 -3.391 -5.156 1.00 87.38 271 GLU A O 1
ATOM 2228 N N . ASN A 1 272 ? 21.275 -4.611 -4.312 1.00 85.56 272 ASN A N 1
ATOM 2229 C CA . ASN A 1 272 ? 20.688 -4.955 -5.609 1.00 85.56 272 ASN A CA 1
ATOM 2230 C C . ASN A 1 272 ? 20.230 -3.721 -6.402 1.00 85.56 272 ASN A C 1
ATOM 2232 O O . ASN A 1 272 ? 20.407 -3.682 -7.622 1.00 85.56 272 ASN A O 1
ATOM 2236 N N . ASP A 1 273 ? 19.652 -2.726 -5.729 1.00 83.00 273 ASP A N 1
ATOM 2237 C CA . ASP A 1 273 ? 19.268 -1.451 -6.337 1.00 83.00 273 ASP A CA 1
ATOM 2238 C C . ASP A 1 273 ? 20.508 -0.703 -6.834 1.00 83.00 273 ASP A C 1
ATOM 2240 O O . ASP A 1 273 ? 20.570 -0.325 -8.001 1.00 83.00 273 ASP A O 1
ATOM 2244 N N . ALA A 1 274 ? 21.539 -0.573 -5.992 1.00 84.06 274 ALA A N 1
ATOM 2245 C CA . ALA A 1 274 ? 22.789 0.082 -6.367 1.00 84.06 274 ALA A CA 1
ATOM 2246 C C . ALA A 1 274 ? 23.480 -0.628 -7.542 1.00 84.06 274 ALA A C 1
ATOM 2248 O O . ALA A 1 274 ? 23.958 0.027 -8.467 1.00 84.06 274 ALA A O 1
ATOM 2249 N N . GLN A 1 275 ? 23.491 -1.965 -7.551 1.00 83.88 275 GLN A N 1
ATOM 2250 C CA . GLN A 1 275 ? 23.983 -2.752 -8.681 1.00 83.88 275 GLN A CA 1
ATOM 2251 C C . GLN A 1 275 ? 23.158 -2.487 -9.948 1.00 83.88 275 GLN A C 1
ATOM 2253 O O . GLN A 1 275 ? 23.721 -2.347 -11.032 1.00 83.88 275 GLN A O 1
ATOM 2258 N N . ALA A 1 276 ? 21.831 -2.398 -9.837 1.00 81.88 276 ALA A N 1
ATOM 2259 C CA . ALA A 1 276 ? 20.956 -2.144 -10.975 1.00 81.88 276 ALA A CA 1
ATOM 2260 C C . ALA A 1 276 ? 21.142 -0.732 -11.559 1.00 81.88 276 ALA A C 1
ATOM 2262 O O . ALA A 1 276 ? 21.218 -0.596 -12.780 1.00 81.88 276 ALA A O 1
ATOM 2263 N N . SER A 1 277 ? 21.285 0.288 -10.713 1.00 80.88 277 SER A N 1
ATOM 2264 C CA . SER A 1 277 ? 21.615 1.649 -11.144 1.00 80.88 277 SER A CA 1
ATOM 2265 C C . SER A 1 277 ? 23.028 1.723 -11.729 1.00 80.88 277 SER A C 1
ATOM 2267 O O . SER A 1 277 ? 23.227 2.338 -12.773 1.00 80.88 277 SER A O 1
ATOM 2269 N N . ALA A 1 278 ? 24.010 1.028 -11.145 1.00 83.62 278 ALA A N 1
ATOM 2270 C CA . ALA A 1 278 ? 25.368 0.963 -11.693 1.00 83.62 278 ALA A CA 1
ATOM 2271 C C . ALA A 1 278 ? 25.397 0.369 -13.112 1.00 83.62 278 ALA A C 1
ATOM 2273 O O . ALA A 1 278 ? 26.152 0.844 -13.960 1.00 83.62 278 ALA A O 1
ATOM 2274 N N . LEU A 1 279 ? 24.538 -0.615 -13.407 1.00 80.31 279 LEU A N 1
ATOM 2275 C CA . LEU A 1 279 ? 24.386 -1.148 -14.764 1.00 80.31 279 LEU A CA 1
ATOM 2276 C C . LEU A 1 279 ? 23.896 -0.092 -15.761 1.00 80.31 279 LEU A C 1
ATOM 2278 O O . LEU A 1 279 ? 24.318 -0.136 -16.909 1.00 80.31 279 LEU A O 1
ATOM 2282 N N . LEU A 1 280 ? 23.037 0.849 -15.354 1.00 78.50 280 LEU A N 1
ATOM 2283 C CA . LEU A 1 280 ? 22.595 1.939 -16.232 1.00 78.50 280 LEU A CA 1
ATOM 2284 C C . LEU A 1 280 ? 23.703 2.945 -16.534 1.00 78.50 280 LEU A C 1
ATOM 2286 O O . LEU A 1 280 ? 23.712 3.503 -17.628 1.00 78.50 280 LEU A O 1
ATOM 2290 N N . VAL A 1 281 ? 24.597 3.187 -15.572 1.00 79.62 281 VAL A N 1
ATOM 2291 C CA . VAL A 1 281 ? 25.743 4.097 -15.733 1.00 79.62 281 VAL A CA 1
ATOM 2292 C C . VAL A 1 281 ? 26.834 3.466 -16.599 1.00 79.62 281 VAL A C 1
ATOM 2294 O O . VAL A 1 281 ? 27.524 4.171 -17.328 1.00 79.62 281 VAL A O 1
ATOM 2297 N N . ALA A 1 282 ? 27.011 2.147 -16.498 1.00 74.31 282 ALA A N 1
ATOM 2298 C CA . ALA A 1 282 ? 28.036 1.409 -17.231 1.00 74.31 282 ALA A CA 1
ATOM 2299 C C . ALA A 1 282 ? 27.653 1.063 -18.682 1.00 74.31 282 ALA A C 1
ATOM 2301 O O . ALA A 1 282 ? 28.536 0.676 -19.451 1.00 74.31 282 ALA A O 1
ATOM 2302 N N . PHE A 1 283 ? 26.362 1.129 -19.025 1.00 63.28 283 PHE A N 1
ATOM 2303 C CA . PHE A 1 283 ? 25.844 0.872 -20.374 1.00 63.28 283 PHE A CA 1
ATOM 2304 C C . PHE A 1 283 ? 26.148 2.032 -21.332 1.00 63.28 283 PHE A C 1
ATOM 2306 O O . PHE A 1 283 ? 26.300 1.766 -22.548 1.00 63.28 283 PHE A O 1
#

Organism: Cylicostephanus goldi (NCBI:txid71465)